Protein AF-A0AAV5QGU3-F1 (afdb_monomer_lite)

Foldseek 3Di:
DPVPPVVVVVVVVVPPPVPVVVVVVVVVVVVVVVVVVVVVVVVVVVVVVVVVVVVVVVVVVVVVVCVVVDVVVVVVVVVVVVVVVVVVVVVVVVVVVVVVVVVVVVVVVVVVVVVVVVVVVVVVVVVPVVDPDPVVVVVVVCVVQQKDFDFDDDDDDDDDDDDDDDDDDDDPVVVVVVVVVVVPTDGFKIWGQHPVVRDIDIDGPPPVDVPADPVNVVVVNVVRD

Structure (mmCIF, N/CA/C/O backbone):
data_AF-A0AAV5QGU3-F1
#
_entry.id   AF-A0AAV5QGU3-F1
#
loop_
_atom_site.group_PDB
_atom_site.id
_atom_site.type_symbol
_atom_site.label_atom_id
_atom_site.label_alt_id
_atom_site.label_comp_id
_atom_site.label_asym_id
_atom_site.label_entity_id
_atom_site.label_seq_id
_atom_site.pdbx_PDB_ins_code
_atom_site.Cartn_x
_atom_site.Cartn_y
_atom_site.Cartn_z
_atom_site.occupancy
_atom_site.B_iso_or_equiv
_atom_site.auth_seq_id
_atom_site.auth_comp_id
_atom_site.auth_asym_id
_atom_site.auth_atom_id
_atom_site.pdbx_PDB_model_num
ATOM 1 N N . MET A 1 1 ? -83.080 -1.992 56.241 1.00 50.19 1 MET A N 1
ATOM 2 C CA . MET 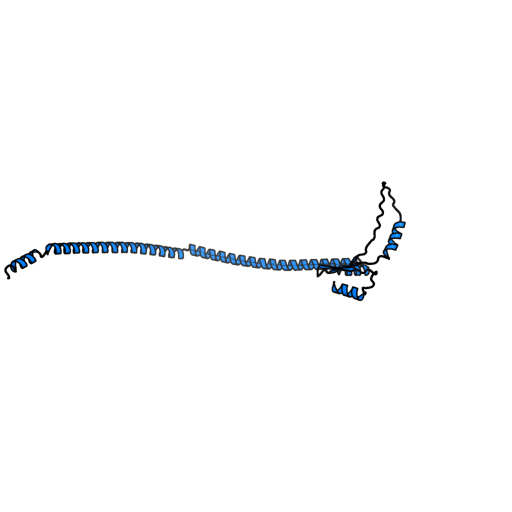A 1 1 ? -82.314 -1.703 55.002 1.00 50.19 1 MET A CA 1
ATOM 3 C C . MET A 1 1 ? -80.857 -1.261 55.235 1.00 50.19 1 MET A C 1
ATOM 5 O O . MET A 1 1 ? -80.222 -0.827 54.290 1.00 50.19 1 MET A O 1
ATOM 9 N N . LEU A 1 2 ? -80.270 -1.426 56.428 1.00 54.31 2 LEU A N 1
ATOM 10 C CA . LEU A 1 2 ? -78.857 -1.077 56.694 1.00 54.31 2 LEU A CA 1
ATOM 11 C C . LEU A 1 2 ? -78.166 -2.095 57.616 1.00 54.31 2 LEU A C 1
ATOM 13 O O . LEU A 1 2 ? -77.124 -1.814 58.200 1.00 54.31 2 LEU A O 1
ATOM 17 N N . GLU A 1 3 ? -78.740 -3.292 57.746 1.00 53.28 3 GLU A N 1
ATOM 18 C CA . GLU A 1 3 ? -78.377 -4.251 58.792 1.00 53.28 3 GLU A CA 1
ATOM 19 C C . GLU A 1 3 ? -77.023 -4.931 58.591 1.00 53.28 3 GLU A C 1
ATOM 21 O O . GLU A 1 3 ? -76.699 -5.844 59.331 1.00 53.28 3 GLU A O 1
ATOM 26 N N . ASN A 1 4 ? -76.185 -4.482 57.653 1.00 64.69 4 ASN A N 1
ATOM 27 C CA . ASN A 1 4 ? -74.794 -4.913 57.687 1.00 64.69 4 ASN A CA 1
ATOM 28 C C . ASN A 1 4 ? -73.798 -3.973 57.003 1.00 64.69 4 ASN A C 1
ATOM 30 O O . ASN A 1 4 ? -72.785 -4.430 56.488 1.00 64.69 4 ASN A O 1
ATOM 34 N N . LEU A 1 5 ? -74.006 -2.648 57.057 1.00 76.00 5 LEU A N 1
ATOM 35 C CA . LEU A 1 5 ? -72.962 -1.695 56.633 1.00 76.00 5 LEU A CA 1
ATOM 36 C C . LEU A 1 5 ? -71.645 -1.939 57.392 1.00 76.00 5 LEU A C 1
ATOM 38 O O . LEU A 1 5 ? -70.567 -1.878 56.811 1.00 76.00 5 LEU A O 1
ATOM 42 N N . SER A 1 6 ? -71.744 -2.285 58.679 1.00 80.25 6 SER A N 1
ATOM 43 C CA . SER A 1 6 ? -70.589 -2.635 59.510 1.00 80.25 6 SER A CA 1
ATOM 44 C C . SER A 1 6 ? -69.928 -3.953 59.079 1.00 80.25 6 SER A C 1
ATOM 46 O O . SER A 1 6 ? -68.704 -4.041 59.069 1.00 80.25 6 SER A O 1
ATOM 48 N N . SER A 1 7 ? -70.702 -4.962 58.664 1.00 83.31 7 SER A N 1
ATOM 49 C CA . SER A 1 7 ? -70.163 -6.206 58.087 1.00 83.31 7 SER A CA 1
ATOM 50 C C . SER A 1 7 ? -69.526 -5.978 56.722 1.00 83.31 7 SER A C 1
ATOM 52 O O . SER A 1 7 ? -68.463 -6.538 56.475 1.00 83.31 7 SER A O 1
ATOM 54 N N . LEU A 1 8 ? -70.118 -5.139 55.868 1.00 84.25 8 LEU A N 1
ATOM 55 C CA . LEU A 1 8 ? -69.553 -4.799 54.567 1.00 84.25 8 LEU A CA 1
ATOM 56 C C . LEU A 1 8 ? -68.218 -4.072 54.745 1.00 84.25 8 LEU A C 1
ATOM 58 O O . LEU A 1 8 ? -67.237 -4.485 54.141 1.00 84.25 8 LEU A O 1
ATOM 62 N N . LEU A 1 9 ? -68.153 -3.084 55.648 1.00 85.25 9 LEU A N 1
ATOM 63 C CA . LEU A 1 9 ? -66.911 -2.396 56.023 1.00 85.25 9 LEU A CA 1
ATOM 64 C C . LEU A 1 9 ? -65.855 -3.355 56.580 1.00 85.25 9 LEU A C 1
ATOM 66 O O . LEU A 1 9 ? -64.687 -3.261 56.224 1.00 85.25 9 LEU A O 1
ATOM 70 N N . LYS A 1 10 ? -66.249 -4.305 57.435 1.00 84.94 10 LYS A N 1
ATOM 71 C CA . LYS A 1 10 ? -65.321 -5.330 57.934 1.00 84.94 10 LYS A CA 1
ATOM 72 C C . LYS A 1 10 ? -64.830 -6.239 56.810 1.00 84.94 10 LYS A C 1
ATOM 74 O O . LYS A 1 10 ? -63.641 -6.516 56.757 1.00 84.94 10 LYS A O 1
ATOM 79 N N . SER A 1 11 ? -65.708 -6.649 55.894 1.00 85.69 11 SER A N 1
ATOM 80 C CA . SER A 1 11 ? -65.338 -7.495 54.754 1.00 85.69 11 SER A CA 1
ATOM 81 C C . SER A 1 11 ? -64.431 -6.773 53.756 1.00 85.69 11 SER A C 1
ATOM 83 O O . SER A 1 11 ? -63.497 -7.379 53.247 1.00 85.69 11 SER A O 1
ATOM 85 N N . THR A 1 12 ? -64.632 -5.472 53.521 1.00 85.38 12 THR A N 1
ATOM 86 C CA . THR A 1 12 ? -63.761 -4.677 52.647 1.00 85.38 12 THR A CA 1
ATOM 87 C C . THR A 1 12 ? -62.419 -4.371 53.297 1.00 85.38 12 THR A C 1
ATOM 89 O O . THR A 1 12 ? -61.414 -4.382 52.599 1.00 85.38 12 THR A O 1
ATOM 92 N N . ILE A 1 13 ? -62.371 -4.164 54.617 1.00 84.94 13 ILE A N 1
ATOM 93 C CA . ILE A 1 13 ? -61.106 -4.048 55.360 1.00 84.94 13 ILE A CA 1
ATOM 94 C C . ILE A 1 13 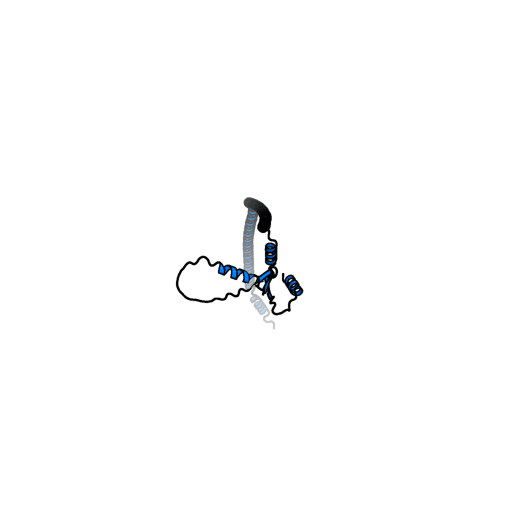? -60.348 -5.380 55.345 1.00 84.94 13 ILE A C 1
ATOM 96 O O . ILE A 1 13 ? -59.133 -5.391 55.186 1.00 84.94 13 ILE A O 1
ATOM 100 N N . GLN A 1 14 ? -61.052 -6.504 55.483 1.00 82.81 14 GLN A N 1
ATOM 101 C CA . GLN A 1 14 ? -60.435 -7.828 55.522 1.00 82.81 14 GLN A CA 1
ATOM 102 C C . GLN A 1 14 ? -59.969 -8.310 54.137 1.00 82.81 14 GLN A C 1
ATOM 104 O O . GLN A 1 14 ? -58.966 -9.010 54.058 1.00 82.81 14 GLN A O 1
ATOM 109 N N . ASN A 1 15 ? -60.639 -7.889 53.058 1.00 85.12 15 ASN A N 1
ATOM 110 C CA . ASN A 1 15 ? -60.199 -8.107 51.672 1.00 85.12 15 ASN A CA 1
ATOM 111 C C . ASN A 1 15 ? -59.154 -7.087 51.190 1.00 85.12 15 ASN A C 1
ATOM 113 O O . ASN A 1 15 ? -58.718 -7.165 50.042 1.00 85.12 15 ASN A O 1
ATOM 117 N N . PHE A 1 16 ? -58.769 -6.109 52.014 1.00 85.69 16 PHE A N 1
ATOM 118 C CA . PHE A 1 16 ? -57.701 -5.181 51.657 1.00 85.69 16 PHE A CA 1
ATOM 119 C C . PHE A 1 16 ? -56.348 -5.874 51.858 1.00 85.69 16 PHE A C 1
ATOM 121 O O . PHE A 1 16 ? -55.785 -5.901 52.952 1.00 85.69 16 PHE A O 1
ATOM 128 N N . GLU A 1 17 ? -55.833 -6.472 50.787 1.00 81.38 17 GLU A N 1
ATOM 129 C CA . GLU A 1 17 ? -54.591 -7.2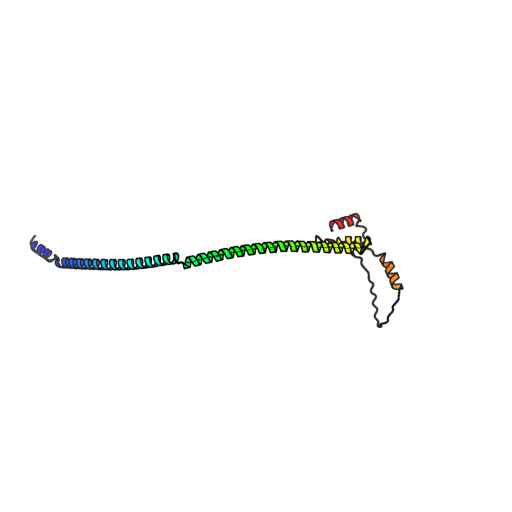43 50.802 1.00 81.38 17 GLU A CA 1
ATOM 130 C C . GLU A 1 17 ? -53.344 -6.339 50.737 1.00 81.38 17 GLU A C 1
ATOM 132 O O . GLU A 1 17 ? -52.644 -6.262 49.734 1.00 81.38 17 GLU A O 1
ATOM 137 N N . ILE A 1 18 ? -53.034 -5.651 51.836 1.00 86.94 18 ILE A N 1
ATOM 138 C CA . ILE A 1 18 ? -51.874 -4.740 51.916 1.00 86.94 18 ILE A CA 1
ATOM 139 C C . ILE A 1 18 ? -50.543 -5.516 51.959 1.00 86.94 18 ILE A C 1
ATOM 141 O O . ILE A 1 18 ? -49.533 -5.085 51.405 1.00 86.94 18 ILE A O 1
ATOM 145 N N . GLU A 1 19 ? -50.531 -6.676 52.616 1.00 88.94 19 GLU A N 1
ATOM 146 C CA . GLU A 1 19 ? -49.331 -7.499 52.798 1.00 88.94 19 GLU A CA 1
ATOM 147 C C . GLU A 1 19 ? -48.699 -7.974 51.468 1.00 88.94 19 GLU A C 1
ATOM 149 O O . GLU A 1 19 ? -47.490 -7.779 51.290 1.00 88.94 19 GLU A O 1
ATOM 154 N N . PRO A 1 20 ? -49.446 -8.555 50.501 1.00 90.62 20 PRO A N 1
ATOM 155 C CA . PRO A 1 20 ? -48.865 -8.930 49.212 1.00 90.62 20 PRO A CA 1
ATOM 156 C C . PRO A 1 20 ? -48.378 -7.717 48.413 1.00 90.62 20 PRO A C 1
ATOM 158 O O . PRO A 1 20 ? -47.338 -7.819 47.764 1.00 90.62 20 PRO A O 1
ATOM 161 N N . ASP A 1 21 ? -49.028 -6.556 48.515 1.00 92.00 21 ASP A N 1
ATOM 162 C CA . ASP A 1 21 ? -48.555 -5.328 47.864 1.00 92.00 21 ASP A CA 1
ATOM 16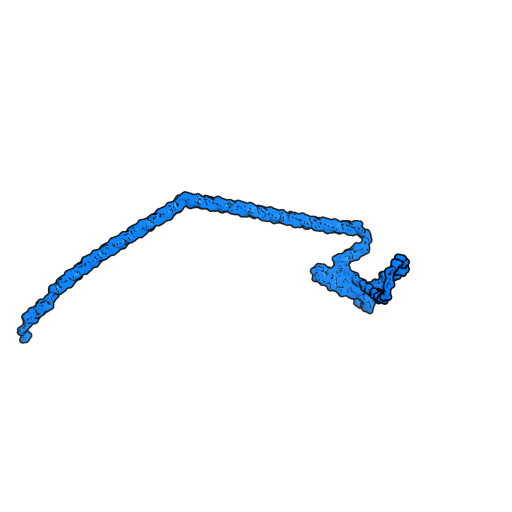3 C C . ASP A 1 21 ? -47.201 -4.872 48.426 1.00 92.00 21 ASP A C 1
ATOM 165 O O . ASP A 1 21 ? -46.287 -4.538 47.666 1.00 92.00 21 ASP A O 1
ATOM 169 N N . ILE A 1 22 ? -47.008 -4.943 49.747 1.00 94.75 22 ILE A N 1
ATOM 170 C CA . ILE A 1 22 ? -45.706 -4.674 50.378 1.00 94.75 22 ILE A CA 1
ATOM 171 C C . ILE A 1 22 ? -44.649 -5.666 49.875 1.00 94.75 22 ILE A C 1
ATOM 173 O O . ILE A 1 22 ? -43.513 -5.278 49.573 1.00 94.75 22 ILE A O 1
ATOM 177 N N . GLN A 1 23 ? -45.005 -6.946 49.737 1.00 94.31 23 GLN A N 1
ATOM 178 C CA . GLN A 1 23 ? -44.096 -7.957 49.197 1.00 94.31 23 GLN A CA 1
ATOM 179 C C . GLN A 1 23 ? -43.737 -7.678 47.733 1.00 94.31 23 GLN A C 1
ATOM 181 O O . GLN A 1 23 ? -42.562 -7.783 47.368 1.00 94.31 23 GLN A O 1
ATOM 186 N N . ILE A 1 24 ? -44.700 -7.267 46.906 1.00 95.19 24 ILE A N 1
ATOM 187 C CA . ILE A 1 24 ? -44.474 -6.872 45.511 1.00 95.19 24 ILE A CA 1
ATOM 188 C C . ILE A 1 24 ? -43.551 -5.652 45.451 1.00 95.19 24 ILE A C 1
ATOM 190 O O . ILE A 1 24 ? -42.571 -5.677 44.705 1.00 95.19 24 ILE A O 1
ATOM 194 N N . ILE A 1 25 ? -43.777 -4.625 46.274 1.00 95.94 25 ILE A N 1
ATOM 195 C CA . ILE A 1 25 ? -42.897 -3.448 46.362 1.00 95.94 25 ILE A CA 1
ATOM 196 C C . ILE A 1 25 ? -41.471 -3.866 46.756 1.00 95.94 25 ILE A C 1
ATOM 198 O O . ILE A 1 25 ? -40.499 -3.422 46.142 1.00 95.94 25 ILE A O 1
ATOM 202 N N . SER A 1 26 ? -41.320 -4.776 47.722 1.00 95.69 26 SER A N 1
ATOM 203 C CA . SER A 1 26 ? -40.013 -5.325 48.108 1.00 95.69 26 SER A CA 1
ATOM 204 C C . SER A 1 26 ? -39.331 -6.063 46.949 1.00 95.69 26 SER A C 1
ATOM 206 O O . SER A 1 26 ? -38.138 -5.873 46.696 1.00 95.69 26 SER A O 1
ATOM 208 N N . GLN A 1 27 ? -40.080 -6.869 46.190 1.00 96.62 27 GLN A N 1
ATOM 209 C CA . GLN A 1 27 ? -39.564 -7.548 45.000 1.00 96.62 27 GLN A CA 1
ATOM 210 C C . GLN A 1 27 ? -39.163 -6.561 43.899 1.00 96.62 27 GLN A C 1
ATOM 212 O O . GLN A 1 27 ? -38.120 -6.746 43.271 1.00 96.62 27 GLN A O 1
ATOM 217 N N . ILE A 1 28 ? -39.954 -5.510 43.673 1.00 96.56 28 ILE A N 1
ATOM 218 C CA . ILE A 1 28 ? -39.643 -4.445 42.715 1.00 96.56 28 ILE A CA 1
ATOM 219 C C . ILE A 1 28 ? -38.337 -3.760 43.115 1.00 96.56 28 ILE A C 1
ATOM 221 O O . ILE A 1 28 ? -37.436 -3.653 42.286 1.00 96.56 28 ILE A O 1
ATOM 225 N N . ASN A 1 29 ? -38.176 -3.393 44.386 1.00 96.94 29 ASN A N 1
ATOM 226 C CA . ASN A 1 29 ? -36.948 -2.769 44.876 1.00 96.94 29 ASN A CA 1
ATOM 227 C C . ASN A 1 29 ? -35.727 -3.678 44.687 1.00 96.94 29 ASN A C 1
ATOM 229 O O . ASN A 1 29 ? -34.701 -3.229 44.180 1.00 96.94 29 ASN A O 1
ATOM 233 N N . LYS A 1 30 ? -35.850 -4.981 44.978 1.00 96.69 30 LYS A N 1
ATOM 234 C CA . LYS A 1 30 ? -34.782 -5.959 44.700 1.00 96.69 30 LYS A CA 1
ATOM 235 C C . LYS A 1 30 ? -34.437 -6.027 43.210 1.00 96.69 30 LYS A C 1
ATOM 237 O O . LYS A 1 30 ? -33.260 -6.057 42.854 1.00 96.69 30 LYS A O 1
ATOM 242 N N . LYS A 1 31 ? -35.443 -6.031 42.328 1.00 97.19 31 LYS A N 1
ATOM 243 C CA . LYS A 1 31 ? -35.232 -6.012 40.871 1.00 97.19 31 LYS A CA 1
ATOM 244 C C . LYS A 1 31 ? -34.538 -4.726 40.421 1.00 97.19 31 LYS A C 1
ATOM 246 O O . LYS A 1 31 ? -33.632 -4.807 39.598 1.00 97.19 31 LYS A O 1
ATOM 251 N N . ILE A 1 32 ? -34.905 -3.573 40.983 1.00 97.56 32 ILE A N 1
ATOM 252 C CA . ILE A 1 32 ? -34.267 -2.283 40.691 1.00 97.56 32 ILE A CA 1
ATOM 253 C C . ILE A 1 32 ? -32.794 -2.308 41.109 1.00 97.56 32 ILE A C 1
ATOM 255 O O . ILE A 1 32 ? -31.939 -1.980 40.289 1.00 97.56 32 ILE A O 1
ATOM 259 N N . SER A 1 33 ? -32.476 -2.763 42.324 1.00 97.25 33 SER A N 1
ATOM 260 C CA . SER A 1 33 ? -31.086 -2.881 42.786 1.00 97.25 33 SER A CA 1
ATOM 261 C C . SER A 1 33 ? -30.262 -3.833 41.917 1.00 97.25 33 SER A C 1
ATOM 263 O O . SER A 1 33 ? -29.137 -3.512 41.537 1.00 97.25 33 SER A O 1
ATOM 265 N N . ASN A 1 34 ? -30.834 -4.976 41.529 1.00 97.38 34 ASN A N 1
ATOM 266 C CA . ASN A 1 34 ? -30.169 -5.911 40.620 1.00 97.38 34 ASN A CA 1
ATOM 267 C C . ASN A 1 34 ? -29.924 -5.290 39.239 1.00 97.38 34 ASN A C 1
ATOM 269 O O . ASN A 1 34 ? -28.842 -5.451 38.677 1.00 97.38 34 ASN A O 1
ATOM 273 N N . LEU A 1 35 ? -30.900 -4.558 38.699 1.00 97.31 35 LEU A N 1
ATOM 274 C CA . LEU A 1 35 ? -30.776 -3.886 37.408 1.00 97.31 35 LEU A CA 1
ATOM 275 C C . LEU A 1 35 ? -29.710 -2.786 37.456 1.00 97.31 35 LEU A C 1
ATOM 277 O O . LEU A 1 35 ? -28.916 -2.668 36.526 1.00 97.31 35 LEU A O 1
ATOM 281 N N . GLN A 1 36 ? -29.648 -2.014 38.542 1.00 97.38 36 GLN A N 1
ATOM 282 C CA . GLN A 1 36 ? -28.600 -1.016 38.754 1.00 97.38 36 GLN A CA 1
ATOM 283 C C . GLN A 1 36 ? -27.210 -1.658 38.798 1.00 97.38 36 GLN A C 1
ATOM 285 O O . GLN A 1 36 ? -26.305 -1.173 38.121 1.00 97.38 36 GLN A O 1
ATOM 290 N N . ARG A 1 37 ? -27.056 -2.779 39.515 1.00 97.69 37 ARG A N 1
ATOM 291 C CA . ARG A 1 37 ? -25.790 -3.521 39.565 1.00 97.69 37 ARG A CA 1
ATOM 292 C C . ARG A 1 37 ? -25.362 -4.007 38.180 1.00 97.69 37 ARG A C 1
ATOM 294 O O . ARG A 1 37 ? -24.247 -3.724 37.763 1.00 97.69 37 ARG A O 1
ATOM 301 N N . LEU A 1 38 ? -26.262 -4.657 37.439 1.00 97.81 38 LEU A N 1
ATOM 302 C CA . LEU A 1 38 ? -25.975 -5.146 36.084 1.00 97.81 38 LEU A CA 1
ATOM 303 C C . LEU A 1 38 ? -25.626 -4.010 35.114 1.00 97.81 38 LEU A C 1
ATOM 305 O O . LEU A 1 38 ? -24.764 -4.171 34.254 1.00 97.81 38 LEU A O 1
ATOM 309 N N . ARG A 1 39 ? -26.279 -2.846 35.243 1.00 97.44 39 ARG A N 1
ATOM 310 C CA . ARG A 1 39 ? -25.925 -1.664 34.444 1.00 97.44 39 ARG A CA 1
ATOM 311 C C . ARG A 1 39 ? -24.523 -1.177 34.770 1.00 97.44 39 ARG A C 1
ATOM 313 O O . ARG A 1 39 ? -23.778 -0.895 33.841 1.00 97.44 39 ARG A O 1
ATOM 320 N N . TYR A 1 40 ? -24.172 -1.093 36.050 1.00 97.94 40 TYR A N 1
ATOM 321 C CA . TYR A 1 40 ? -22.837 -0.675 36.461 1.00 97.94 40 TYR A CA 1
ATOM 322 C C . TYR A 1 40 ? -21.765 -1.648 35.957 1.00 97.94 40 TYR A C 1
ATOM 324 O O . TYR A 1 40 ? -20.801 -1.217 35.336 1.00 97.94 40 TYR A O 1
ATOM 332 N N . GLU A 1 41 ? -21.979 -2.956 36.116 1.00 97.62 41 GLU A N 1
ATOM 333 C CA . GLU A 1 41 ? -21.078 -3.994 35.597 1.00 97.62 41 GLU A CA 1
ATOM 334 C C . GLU A 1 41 ? -20.893 -3.883 34.077 1.00 97.62 41 GLU A C 1
ATOM 336 O O . GLU A 1 41 ? -19.767 -3.934 33.588 1.00 97.62 41 GLU A O 1
ATOM 341 N N . LYS A 1 42 ? -21.979 -3.666 33.324 1.00 97.81 42 LYS A N 1
ATOM 342 C CA . LYS A 1 42 ? -21.905 -3.518 31.866 1.00 97.81 42 LYS A CA 1
ATOM 343 C C . LYS A 1 42 ? -21.165 -2.250 31.441 1.00 97.81 42 LYS A C 1
ATOM 345 O O . LYS A 1 42 ? -20.392 -2.303 30.491 1.00 97.81 42 LYS A O 1
ATOM 350 N N . ILE A 1 43 ? -21.386 -1.132 32.133 1.00 97.88 43 ILE A N 1
ATOM 351 C CA . ILE A 1 43 ? -20.666 0.122 31.869 1.00 97.88 43 ILE A CA 1
ATOM 352 C C . ILE A 1 43 ? -19.171 -0.078 32.123 1.00 97.88 43 ILE A C 1
ATOM 354 O O . ILE A 1 43 ? -18.368 0.233 31.254 1.00 97.88 43 ILE A O 1
ATOM 358 N N . GLN A 1 44 ? -18.804 -0.688 33.252 1.00 97.56 44 GLN A N 1
ATOM 359 C CA . GLN A 1 44 ? -17.407 -0.970 33.589 1.00 97.56 44 GLN A CA 1
ATOM 360 C C . GLN A 1 44 ? -16.731 -1.892 32.562 1.00 97.56 44 GLN A C 1
ATOM 362 O O . GLN A 1 44 ? -15.597 -1.646 32.163 1.00 97.56 44 GLN A O 1
ATOM 367 N N . GLN A 1 45 ? -17.425 -2.931 32.088 1.00 97.31 45 GLN A N 1
ATOM 368 C CA . GLN A 1 45 ? -16.907 -3.804 31.028 1.00 97.31 45 GLN A CA 1
ATOM 369 C C . GLN A 1 45 ? -16.665 -3.036 29.724 1.00 97.31 45 GLN A C 1
ATOM 371 O O . GLN A 1 45 ? -15.607 -3.176 29.118 1.00 97.31 45 GLN A O 1
ATOM 376 N N . GLN A 1 46 ? -17.621 -2.200 29.314 1.00 97.75 46 GLN A N 1
ATOM 377 C CA . GLN A 1 46 ? -17.499 -1.396 28.098 1.00 97.75 46 GLN A CA 1
ATOM 378 C C . GLN A 1 46 ? -16.384 -0.349 28.202 1.00 97.75 46 GLN A C 1
ATOM 380 O O . GLN A 1 46 ? -15.670 -0.132 27.229 1.00 97.75 46 GLN A O 1
ATOM 385 N N . GLU A 1 47 ? -16.198 0.269 29.369 1.00 97.44 47 GLU A N 1
ATOM 386 C CA . GLU A 1 47 ? -15.090 1.196 29.626 1.00 97.44 47 GLU A CA 1
ATOM 387 C C . GLU A 1 47 ? -13.733 0.490 29.514 1.00 97.44 47 GLU A C 1
ATOM 389 O O . GLU A 1 47 ? -12.835 1.001 28.849 1.00 97.44 47 GLU A O 1
ATOM 394 N N . GLN A 1 48 ? -13.599 -0.718 30.070 1.00 97.38 48 GLN A N 1
ATOM 395 C CA . GLN A 1 48 ? -12.371 -1.512 29.952 1.00 97.38 48 GLN A CA 1
ATOM 396 C C . GLN A 1 48 ? -12.089 -1.958 28.513 1.00 97.38 48 GLN A C 1
ATOM 398 O O . GLN A 1 48 ? -10.935 -1.991 28.085 1.00 97.38 48 GLN A O 1
ATOM 403 N N . GLU A 1 49 ? -13.119 -2.338 27.753 1.00 97.44 49 GLU A N 1
ATOM 404 C CA . GLU A 1 49 ? -12.971 -2.658 26.329 1.00 97.44 49 GLU A CA 1
ATOM 405 C C . GLU A 1 49 ? -12.551 -1.428 25.519 1.00 97.44 49 GLU A C 1
ATOM 407 O O . GLU A 1 49 ? -11.654 -1.523 24.679 1.00 97.44 49 GLU A O 1
ATOM 412 N N . LEU A 1 50 ? -13.149 -0.269 25.805 1.00 97.44 50 LEU A N 1
ATOM 413 C CA . LEU A 1 50 ? -12.793 0.994 25.169 1.00 97.44 50 LEU A CA 1
ATOM 414 C C . LEU A 1 50 ? -11.341 1.375 25.473 1.00 97.44 50 LEU A C 1
ATOM 416 O O . LEU A 1 50 ? -10.604 1.730 24.559 1.00 97.44 50 LEU A O 1
ATOM 420 N N . GLU A 1 51 ? -10.911 1.256 26.728 1.00 97.44 51 GLU A N 1
ATOM 421 C CA . GLU A 1 51 ? -9.540 1.555 27.145 1.00 97.44 51 GLU A CA 1
ATOM 422 C C . GLU A 1 51 ? -8.525 0.653 26.429 1.00 97.44 51 GLU A C 1
ATOM 424 O O . GLU A 1 51 ? -7.521 1.135 25.905 1.00 97.44 51 GLU A O 1
ATOM 429 N N . LYS A 1 52 ? -8.810 -0.652 26.314 1.00 97.25 52 LYS A N 1
ATOM 430 C CA . LYS A 1 52 ? -7.973 -1.577 25.531 1.00 97.25 52 LYS A CA 1
ATOM 431 C C . LYS A 1 52 ? -7.881 -1.154 24.069 1.00 97.25 52 LYS A C 1
ATOM 433 O O . LYS A 1 52 ? -6.784 -1.134 23.518 1.00 97.25 52 LYS A O 1
ATOM 438 N N . LEU A 1 53 ? -9.007 -0.793 23.456 1.00 97.00 53 LEU A N 1
ATOM 439 C CA . LEU A 1 53 ? -9.040 -0.383 22.056 1.00 97.00 53 LEU A CA 1
ATOM 440 C C . LEU A 1 53 ? -8.280 0.930 21.821 1.00 97.00 53 LEU A C 1
ATOM 442 O O . LEU A 1 53 ? -7.573 1.050 20.821 1.00 97.00 53 LEU A O 1
ATOM 446 N N . VAL A 1 54 ? -8.389 1.893 22.740 1.00 97.69 54 VAL A N 1
ATOM 447 C CA . VAL A 1 54 ? -7.620 3.147 22.692 1.00 97.69 54 VAL A CA 1
ATOM 448 C C . VAL A 1 54 ? -6.126 2.854 22.798 1.00 97.69 54 VAL A C 1
ATOM 450 O O . VAL A 1 54 ? -5.362 3.315 21.955 1.00 97.69 54 VAL A O 1
ATOM 453 N N . ASN A 1 55 ? -5.714 2.013 23.747 1.00 96.69 55 ASN A N 1
ATOM 454 C CA . ASN A 1 55 ? -4.310 1.632 23.898 1.00 96.69 55 ASN A CA 1
ATOM 455 C C . ASN A 1 55 ? -3.773 0.911 22.647 1.00 96.69 55 ASN A C 1
ATOM 457 O O . ASN A 1 55 ? -2.678 1.214 22.174 1.00 96.69 55 ASN A O 1
ATOM 461 N N . GLU A 1 56 ? -4.542 -0.010 22.057 1.00 97.06 56 GLU A N 1
ATOM 462 C CA . GLU A 1 56 ? -4.172 -0.658 20.791 1.00 97.06 56 GLU A CA 1
ATOM 463 C C . GLU A 1 56 ? -4.044 0.341 19.637 1.00 97.06 56 GLU A C 1
ATOM 465 O O . GLU A 1 56 ? -3.136 0.227 18.807 1.00 97.06 56 GLU A O 1
ATOM 470 N N . TYR A 1 57 ? -4.953 1.312 19.568 1.00 96.69 57 TYR A N 1
ATOM 471 C CA . TYR A 1 57 ? -4.919 2.362 18.560 1.00 96.69 57 TYR A CA 1
ATOM 472 C C . TYR A 1 57 ? -3.671 3.239 18.708 1.00 96.69 57 TYR A C 1
ATOM 474 O O . TYR A 1 57 ? -2.967 3.464 17.722 1.00 96.69 57 TYR A O 1
ATOM 482 N N . GLU A 1 58 ? -3.347 3.672 19.925 1.00 96.50 58 GLU A N 1
ATOM 483 C CA . GLU A 1 58 ? -2.149 4.467 20.203 1.00 96.50 58 GLU A CA 1
ATOM 484 C C . GLU A 1 58 ? -0.863 3.703 19.872 1.00 96.50 58 GLU A C 1
ATOM 486 O O . GLU A 1 58 ? 0.040 4.254 19.242 1.00 96.50 58 GLU A O 1
ATOM 491 N N . LEU A 1 59 ? -0.789 2.410 20.206 1.00 95.81 59 LEU A N 1
ATOM 492 C CA . LEU A 1 59 ? 0.347 1.562 19.837 1.00 95.81 59 LEU A CA 1
ATOM 493 C C . LEU A 1 59 ? 0.525 1.471 18.317 1.00 95.81 59 LEU A C 1
ATOM 495 O O . LEU A 1 59 ? 1.646 1.595 17.819 1.00 95.81 59 LEU A O 1
ATOM 499 N N . LYS A 1 60 ? -0.568 1.292 17.564 1.00 95.19 60 LYS A N 1
ATOM 500 C CA . LYS A 1 60 ? -0.522 1.264 16.093 1.00 95.19 60 LYS A CA 1
ATOM 501 C C . LYS A 1 60 ? -0.113 2.613 15.511 1.00 95.19 60 LYS A C 1
ATOM 503 O O . LYS A 1 60 ? 0.703 2.642 14.592 1.00 95.19 60 LYS A O 1
ATOM 508 N N . LEU A 1 61 ? -0.635 3.715 16.049 1.00 94.88 61 LEU A N 1
ATOM 509 C CA . LEU A 1 61 ? -0.289 5.066 15.610 1.00 94.88 61 LEU A CA 1
ATOM 510 C C . LEU A 1 61 ? 1.202 5.355 15.827 1.00 94.88 61 LEU A C 1
ATOM 512 O O . LEU A 1 61 ? 1.885 5.790 14.900 1.00 94.88 61 LEU A O 1
ATOM 516 N N . ASN A 1 62 ? 1.720 5.038 17.014 1.00 92.62 62 ASN A N 1
ATOM 517 C CA . ASN A 1 62 ? 3.141 5.173 17.332 1.00 92.62 62 ASN A CA 1
ATOM 518 C C . ASN A 1 62 ? 4.004 4.268 16.440 1.00 92.62 62 ASN A C 1
ATOM 520 O O . ASN A 1 62 ? 5.062 4.686 15.969 1.00 92.62 62 ASN A O 1
ATOM 524 N N . GLY A 1 63 ? 3.530 3.054 16.143 1.00 91.12 63 GLY A N 1
ATOM 525 C CA . GLY A 1 63 ? 4.162 2.151 15.182 1.00 91.12 63 GLY A CA 1
ATOM 526 C C . GLY A 1 63 ? 4.294 2.787 13.797 1.00 91.12 63 GLY A C 1
ATOM 527 O O . GLY A 1 63 ? 5.398 2.847 13.256 1.00 91.12 63 GLY A O 1
ATOM 528 N N . ILE A 1 64 ? 3.204 3.338 13.255 1.00 87.31 64 ILE A N 1
ATOM 529 C CA . ILE A 1 64 ? 3.199 4.026 11.954 1.00 87.31 64 ILE A CA 1
ATOM 530 C C . ILE A 1 64 ? 4.165 5.214 11.962 1.00 87.31 64 ILE A C 1
ATOM 532 O O . ILE A 1 64 ? 5.007 5.313 11.073 1.00 87.31 64 ILE A O 1
ATOM 536 N N . GLN A 1 65 ? 4.112 6.070 12.985 1.00 87.38 65 GLN A N 1
ATOM 537 C CA . GLN A 1 65 ? 5.012 7.223 13.089 1.00 87.38 65 GLN A CA 1
ATOM 538 C C . GLN A 1 65 ? 6.485 6.800 13.157 1.00 87.38 65 GLN A C 1
ATOM 540 O O . GLN A 1 65 ? 7.336 7.404 12.505 1.00 87.38 65 GLN A O 1
ATOM 545 N N . SER A 1 66 ? 6.804 5.734 13.896 1.00 85.50 66 SER A N 1
ATOM 546 C CA . SER A 1 66 ? 8.176 5.218 13.970 1.00 85.50 66 SER A CA 1
ATOM 547 C C . SER A 1 66 ? 8.672 4.670 12.627 1.00 85.50 66 SER A C 1
ATOM 549 O O . SER A 1 66 ? 9.834 4.868 12.278 1.00 85.50 66 SER A O 1
ATOM 551 N N . LEU A 1 67 ? 7.790 4.052 11.835 1.00 82.81 67 LEU A N 1
ATOM 552 C CA . LEU A 1 67 ? 8.099 3.582 10.484 1.00 82.81 67 LEU A CA 1
ATOM 553 C C . LEU A 1 67 ? 8.268 4.742 9.499 1.00 82.81 67 LEU A C 1
ATOM 555 O O . LEU A 1 67 ? 9.167 4.710 8.659 1.00 82.81 67 LEU A O 1
ATOM 559 N N . GLU A 1 68 ? 7.451 5.788 9.608 1.00 81.44 68 GLU A N 1
ATOM 560 C CA . GLU A 1 68 ? 7.597 6.996 8.792 1.00 81.44 68 GLU A CA 1
ATOM 561 C C . GLU A 1 68 ? 8.912 7.725 9.070 1.00 81.44 68 GLU A C 1
ATOM 563 O O . GLU A 1 68 ? 9.556 8.216 8.137 1.00 81.44 68 GLU A O 1
ATOM 568 N N . LEU A 1 69 ? 9.314 7.766 10.343 1.00 81.62 69 LEU A N 1
ATOM 569 C CA . LEU A 1 69 ? 10.567 8.356 10.808 1.00 81.62 69 LEU A CA 1
ATOM 570 C C . LEU A 1 69 ? 11.771 7.420 10.648 1.00 81.62 69 LEU A C 1
ATOM 572 O O . LEU A 1 69 ? 12.909 7.880 10.788 1.00 81.62 69 LEU A O 1
ATOM 576 N N . SER A 1 70 ? 11.541 6.138 10.345 1.00 85.50 70 SER A N 1
ATOM 577 C CA . SER A 1 70 ? 12.599 5.143 10.208 1.00 85.50 70 SER A CA 1
ATOM 578 C C . SER A 1 70 ? 13.619 5.590 9.168 1.00 85.50 70 SER A C 1
ATOM 580 O O . SER A 1 70 ? 13.298 5.956 8.031 1.00 85.50 70 SER A O 1
ATOM 582 N N . GLN A 1 71 ? 14.889 5.535 9.565 1.00 78.81 71 GLN A N 1
ATOM 583 C CA . GLN A 1 71 ? 16.015 5.828 8.685 1.00 78.81 71 GLN A CA 1
ATOM 584 C C . GLN A 1 71 ? 16.059 4.880 7.482 1.00 78.81 71 GLN A C 1
ATOM 586 O O . GLN A 1 71 ? 16.534 5.277 6.424 1.00 78.81 71 GLN A O 1
ATOM 591 N N . GLU A 1 72 ? 15.534 3.660 7.608 1.00 79.62 72 GLU A N 1
ATOM 592 C CA . GLU A 1 72 ? 15.470 2.695 6.506 1.00 79.62 72 GLU A CA 1
ATOM 593 C C . GLU A 1 72 ? 14.589 3.203 5.367 1.00 79.62 72 GLU A C 1
ATOM 595 O O . GLU A 1 72 ? 14.993 3.140 4.211 1.00 79.62 72 GLU A O 1
ATOM 600 N N . ARG A 1 73 ? 13.435 3.809 5.677 1.00 84.69 73 ARG A N 1
ATOM 601 C CA . ARG A 1 73 ? 12.570 4.413 4.657 1.00 84.69 73 ARG A CA 1
ATOM 602 C C . ARG A 1 73 ? 13.287 5.537 3.914 1.00 84.69 73 ARG A C 1
ATOM 604 O O . ARG A 1 73 ? 13.152 5.638 2.699 1.00 84.69 73 ARG A O 1
ATOM 611 N N . LYS A 1 74 ? 14.057 6.368 4.624 1.00 85.88 74 LYS A N 1
ATOM 612 C CA . LYS A 1 74 ? 14.859 7.434 4.000 1.00 85.88 74 LYS A CA 1
ATOM 613 C C . LYS A 1 74 ? 15.930 6.859 3.075 1.00 85.88 74 LYS A C 1
ATOM 615 O O . LYS A 1 74 ? 16.006 7.293 1.934 1.00 85.88 74 LYS A O 1
ATOM 620 N N . LYS A 1 75 ? 16.661 5.833 3.522 1.00 87.38 75 LYS A N 1
ATOM 621 C CA . LYS A 1 75 ? 17.653 5.125 2.696 1.00 87.38 75 LYS A CA 1
ATOM 622 C C . LYS A 1 75 ? 17.024 4.510 1.445 1.00 87.38 75 LYS A C 1
ATOM 624 O O . LYS A 1 75 ? 17.550 4.690 0.357 1.00 87.38 75 LYS A O 1
ATOM 629 N N . ILE A 1 76 ? 15.869 3.854 1.579 1.00 87.75 76 ILE A N 1
ATOM 630 C CA . ILE A 1 76 ? 15.130 3.286 0.441 1.00 87.75 76 ILE A CA 1
ATOM 631 C C . ILE A 1 76 ? 14.703 4.391 -0.535 1.00 87.75 76 ILE A C 1
ATOM 633 O O . ILE A 1 76 ? 14.817 4.226 -1.744 1.00 87.75 76 ILE A O 1
ATOM 637 N N . LEU A 1 77 ? 14.220 5.533 -0.037 1.00 90.00 77 LEU A N 1
ATOM 638 C CA . LEU A 1 77 ? 13.849 6.666 -0.891 1.00 90.00 77 LEU A CA 1
ATOM 639 C C . LEU A 1 77 ? 15.058 7.270 -1.618 1.00 90.00 77 LEU A C 1
ATOM 641 O O . LEU A 1 77 ? 14.941 7.642 -2.785 1.00 90.00 77 LEU A O 1
ATOM 645 N N . GLU A 1 78 ? 16.205 7.365 -0.950 1.00 92.25 78 GLU A N 1
ATOM 646 C CA . GLU A 1 78 ? 17.468 7.789 -1.560 1.00 92.25 78 GLU A CA 1
ATOM 647 C C . GLU A 1 78 ? 17.899 6.809 -2.659 1.00 92.25 78 GLU A C 1
ATOM 649 O O . GLU A 1 78 ? 18.116 7.235 -3.792 1.00 92.25 78 GLU A O 1
ATOM 654 N N . GLU A 1 79 ? 17.894 5.503 -2.382 1.00 94.38 79 GLU A N 1
ATOM 655 C CA . GLU A 1 79 ? 18.228 4.453 -3.352 1.00 94.38 79 GLU A CA 1
ATOM 656 C C . GLU A 1 79 ? 17.282 4.462 -4.567 1.00 94.38 79 GLU A C 1
ATOM 658 O O . GLU A 1 79 ? 17.726 4.394 -5.713 1.00 94.38 79 GLU A O 1
ATOM 663 N N . ILE A 1 80 ? 15.972 4.640 -4.354 1.00 95.06 80 ILE A N 1
ATOM 664 C CA . ILE A 1 80 ? 14.991 4.787 -5.441 1.00 95.06 80 ILE A CA 1
ATOM 665 C C . ILE A 1 80 ? 15.318 6.004 -6.315 1.00 95.06 80 ILE A C 1
ATOM 667 O O . ILE A 1 80 ? 15.221 5.934 -7.543 1.00 95.06 80 ILE A O 1
ATOM 671 N N . ASN A 1 81 ? 15.706 7.126 -5.711 1.00 96.00 81 ASN A N 1
ATOM 672 C CA . ASN A 1 81 ? 16.075 8.325 -6.458 1.00 96.00 81 ASN A CA 1
ATOM 673 C C . ASN A 1 81 ? 17.377 8.134 -7.244 1.00 96.00 81 ASN A C 1
ATOM 675 O O . ASN A 1 81 ? 17.457 8.556 -8.400 1.00 96.00 81 ASN A O 1
ATOM 679 N N . GLU A 1 82 ? 18.374 7.466 -6.667 1.00 95.81 82 GLU A N 1
ATOM 680 C CA . GLU A 1 82 ? 19.606 7.105 -7.371 1.00 95.81 82 GLU A CA 1
ATOM 681 C C . GLU A 1 82 ? 19.322 6.196 -8.570 1.00 95.81 82 GLU A C 1
ATOM 683 O O . GLU A 1 82 ? 19.768 6.488 -9.684 1.00 95.81 82 GLU A O 1
ATOM 688 N N . LEU A 1 83 ? 18.504 5.157 -8.386 1.00 96.69 83 LEU A N 1
ATOM 689 C CA . LEU A 1 83 ? 18.081 4.257 -9.459 1.00 96.69 83 LEU A CA 1
ATOM 690 C C . LEU A 1 83 ? 17.306 4.990 -10.556 1.00 96.69 83 LEU A C 1
ATOM 692 O O . LEU A 1 83 ? 17.546 4.754 -11.741 1.00 96.69 83 LEU A O 1
ATOM 696 N N . ASN A 1 84 ? 16.419 5.919 -10.197 1.00 96.75 84 ASN A N 1
ATOM 697 C CA . ASN A 1 84 ? 15.716 6.750 -11.172 1.00 96.75 84 ASN A CA 1
ATOM 698 C C . ASN A 1 84 ? 16.689 7.626 -11.967 1.00 96.75 84 ASN A C 1
ATOM 700 O O . ASN A 1 84 ? 16.599 7.684 -13.192 1.00 96.75 84 ASN A O 1
ATOM 704 N N . ASN A 1 85 ? 17.662 8.253 -11.306 1.00 96.25 85 ASN A N 1
ATOM 705 C CA . ASN A 1 85 ? 18.685 9.051 -11.981 1.00 96.25 85 ASN A CA 1
ATOM 706 C C . ASN A 1 85 ? 19.535 8.203 -12.934 1.00 96.25 85 ASN A C 1
ATOM 708 O O . ASN A 1 85 ? 19.820 8.634 -14.053 1.00 96.25 85 ASN A O 1
ATOM 712 N N . LEU A 1 86 ? 19.916 6.990 -12.527 1.00 97.06 86 LEU A N 1
ATOM 713 C CA . LEU A 1 86 ? 20.623 6.045 -13.392 1.00 97.06 86 LEU A CA 1
ATOM 714 C C . LEU A 1 86 ? 19.761 5.620 -14.581 1.00 97.06 86 LEU A C 1
ATOM 716 O O . LEU A 1 86 ? 20.251 5.615 -15.708 1.00 97.06 86 LEU A O 1
ATOM 720 N N . LYS A 1 87 ? 18.470 5.353 -14.366 1.00 97.44 87 LYS A N 1
ATOM 721 C CA . LYS A 1 87 ? 17.513 5.052 -15.435 1.00 97.44 87 LYS A CA 1
ATOM 722 C C . LYS A 1 87 ? 17.400 6.207 -16.432 1.00 97.44 87 LYS A C 1
ATOM 724 O O . LYS A 1 87 ? 17.421 5.959 -17.634 1.00 97.44 87 LYS A O 1
ATOM 729 N N . PHE A 1 88 ? 17.329 7.455 -15.966 1.00 95.88 88 PHE A N 1
ATOM 730 C CA . PHE A 1 88 ? 17.299 8.629 -16.844 1.00 95.88 88 PHE A CA 1
ATOM 731 C C . PHE A 1 88 ? 18.605 8.807 -17.623 1.00 95.88 88 PHE A C 1
ATOM 733 O O . PHE A 1 88 ? 18.560 9.088 -18.819 1.00 95.88 88 PHE A O 1
ATOM 740 N N . LYS A 1 89 ? 19.765 8.598 -16.986 1.00 96.75 89 LYS A N 1
ATOM 741 C CA . LYS A 1 89 ? 21.067 8.620 -17.674 1.00 96.75 89 LYS A CA 1
ATOM 742 C C . LYS A 1 89 ? 21.156 7.531 -18.740 1.00 96.75 89 LYS A C 1
ATOM 744 O O . LYS A 1 89 ? 21.567 7.811 -19.857 1.00 96.75 89 LYS A O 1
ATOM 749 N N . LEU A 1 90 ? 20.730 6.312 -18.419 1.00 96.81 90 LEU A N 1
ATOM 750 C CA . LEU A 1 90 ? 20.732 5.194 -19.358 1.00 96.81 90 LEU A CA 1
ATOM 751 C C . LEU A 1 90 ? 19.786 5.450 -20.536 1.00 96.81 90 LEU A C 1
ATOM 753 O O . LEU A 1 90 ? 20.182 5.251 -21.677 1.00 96.81 90 LEU A O 1
ATOM 757 N N . ALA A 1 91 ? 18.570 5.936 -20.276 1.00 97.31 91 ALA A N 1
ATOM 758 C CA . ALA A 1 91 ? 17.615 6.292 -21.323 1.00 97.31 91 ALA A CA 1
ATOM 759 C C . ALA A 1 91 ? 18.154 7.403 -22.237 1.00 97.31 91 ALA A C 1
ATOM 761 O O . ALA A 1 91 ? 17.986 7.338 -23.451 1.00 97.31 91 ALA A O 1
ATOM 762 N N . ARG A 1 92 ? 18.848 8.395 -21.667 1.00 96.38 92 ARG A N 1
ATOM 763 C CA . ARG A 1 92 ? 19.517 9.442 -22.441 1.00 96.38 92 ARG A CA 1
ATOM 764 C C . ARG A 1 92 ? 20.632 8.875 -23.316 1.00 96.38 92 ARG A C 1
ATOM 766 O O . ARG A 1 92 ? 20.632 9.141 -24.509 1.00 96.38 92 ARG A O 1
ATOM 773 N N . ASN A 1 93 ? 21.528 8.069 -22.747 1.00 97.12 93 ASN A N 1
ATOM 774 C CA . ASN A 1 93 ? 22.611 7.437 -23.503 1.00 97.12 93 ASN A CA 1
ATOM 775 C C . ASN A 1 93 ? 22.061 6.533 -24.614 1.00 97.12 93 ASN A C 1
ATOM 777 O O . ASN A 1 93 ? 22.596 6.510 -25.713 1.00 97.12 93 ASN A O 1
ATOM 781 N N . TYR A 1 94 ? 20.979 5.801 -24.339 1.00 97.56 94 TYR A N 1
ATOM 782 C CA . TYR A 1 94 ? 20.300 4.976 -25.334 1.00 97.56 94 TYR A CA 1
ATOM 783 C C . TYR A 1 94 ? 19.775 5.819 -26.500 1.00 97.56 94 TYR A C 1
ATOM 785 O O . TYR A 1 94 ? 20.004 5.467 -27.650 1.00 97.56 94 TYR A O 1
ATOM 793 N N . LEU A 1 95 ? 19.138 6.956 -26.213 1.00 96.44 95 LEU A N 1
ATOM 794 C CA . LEU A 1 95 ? 18.638 7.871 -27.239 1.00 96.44 95 LEU A CA 1
ATOM 795 C C . LEU A 1 95 ? 19.773 8.541 -28.029 1.00 96.44 95 LEU A C 1
ATOM 797 O O . LEU A 1 95 ? 19.662 8.721 -29.237 1.00 96.44 95 LEU A O 1
ATOM 801 N N . GLU A 1 96 ? 20.873 8.898 -27.367 1.00 97.06 96 GLU A N 1
ATOM 802 C CA . GLU A 1 96 ? 22.078 9.410 -28.032 1.00 97.06 96 GLU A CA 1
ATOM 803 C C . GLU A 1 96 ? 22.660 8.358 -28.994 1.00 97.06 96 GLU A C 1
ATOM 805 O O . GLU A 1 96 ? 22.896 8.672 -30.159 1.00 97.06 96 GLU A O 1
ATOM 810 N N . LEU A 1 97 ? 22.772 7.096 -28.563 1.00 96.69 97 LEU A N 1
ATOM 811 C CA . LEU A 1 97 ? 23.217 5.984 -29.410 1.00 96.69 97 LEU A CA 1
ATOM 812 C C . LEU A 1 97 ? 22.246 5.686 -30.559 1.00 96.69 97 LEU A C 1
ATOM 814 O O . LEU A 1 97 ? 22.681 5.416 -31.674 1.00 96.69 97 LEU A O 1
ATOM 818 N N . GLU A 1 98 ? 20.936 5.733 -30.321 1.00 96.06 98 GLU A N 1
ATOM 819 C CA . GLU A 1 98 ? 19.929 5.538 -31.367 1.00 96.06 98 GLU A CA 1
ATOM 820 C C . GLU A 1 98 ? 20.028 6.635 -32.436 1.00 96.06 98 GLU A C 1
ATOM 822 O O . GLU A 1 98 ? 19.976 6.350 -33.634 1.00 96.06 98 GLU A O 1
ATOM 827 N N . ASN A 1 99 ? 20.258 7.882 -32.021 1.00 95.94 99 ASN A N 1
ATOM 828 C CA . ASN A 1 99 ? 20.505 8.986 -32.942 1.00 95.94 99 ASN A CA 1
ATOM 829 C C . ASN A 1 99 ? 21.810 8.801 -33.732 1.00 95.94 99 ASN A C 1
ATOM 831 O O . ASN A 1 99 ? 21.802 9.011 -34.944 1.00 95.94 99 ASN A O 1
ATOM 835 N N . GLU A 1 100 ? 22.903 8.372 -33.093 1.00 97.00 100 GLU A N 1
ATOM 836 C CA . GLU A 1 100 ? 24.163 8.063 -33.788 1.00 97.00 100 GLU A CA 1
ATOM 837 C C . GLU A 1 100 ? 23.997 6.923 -34.801 1.00 97.00 100 GLU A C 1
ATOM 839 O O . GLU A 1 100 ? 24.477 7.027 -35.928 1.00 97.00 100 GLU A O 1
ATOM 844 N N . ILE A 1 101 ? 23.277 5.856 -34.443 1.00 95.81 101 ILE A N 1
ATOM 845 C CA . ILE A 1 101 ? 22.970 4.742 -35.351 1.00 95.81 101 ILE A CA 1
ATOM 846 C C . ILE A 1 101 ? 22.153 5.233 -36.547 1.00 95.81 101 ILE A C 1
ATOM 848 O O . ILE A 1 101 ? 22.437 4.848 -37.682 1.00 95.81 101 ILE A O 1
ATOM 852 N N . ASN A 1 102 ? 21.157 6.088 -36.312 1.00 95.38 102 ASN A N 1
ATOM 853 C CA . ASN A 1 102 ? 20.342 6.655 -37.380 1.00 95.38 102 ASN A CA 1
ATOM 854 C C . ASN A 1 102 ? 21.177 7.540 -38.318 1.00 95.38 102 ASN A C 1
ATOM 856 O O . ASN A 1 102 ? 21.059 7.404 -39.537 1.00 95.38 102 ASN A O 1
ATOM 860 N N . ASP A 1 103 ? 22.058 8.390 -37.784 1.00 95.81 103 ASP A N 1
ATOM 861 C CA . ASP A 1 103 ? 22.955 9.219 -38.597 1.00 95.81 103 ASP A CA 1
ATOM 862 C C . ASP A 1 103 ? 23.941 8.363 -39.407 1.00 95.81 103 ASP A C 1
ATOM 864 O O . ASP A 1 103 ? 24.045 8.507 -40.627 1.00 95.81 103 ASP A O 1
ATOM 868 N N . LEU A 1 104 ? 24.588 7.384 -38.770 1.00 96.19 104 LEU A N 1
ATOM 869 C CA . LEU A 1 104 ? 25.459 6.418 -39.444 1.00 96.19 104 LEU A CA 1
ATOM 870 C C . LEU A 1 104 ? 24.712 5.631 -40.527 1.00 96.19 104 LEU A C 1
ATOM 872 O O . LEU A 1 104 ? 25.247 5.427 -41.616 1.00 96.19 104 LEU A O 1
ATOM 876 N N . GLY A 1 105 ? 23.468 5.225 -40.271 1.00 96.12 105 GLY A N 1
ATOM 877 C CA . GLY A 1 105 ? 22.612 4.552 -41.246 1.00 96.12 105 GLY A CA 1
ATOM 878 C C . GLY A 1 105 ? 22.309 5.426 -42.466 1.00 96.12 105 GLY A C 1
ATOM 879 O O . GLY A 1 105 ? 22.366 4.946 -43.603 1.00 96.12 105 GLY A O 1
ATOM 880 N N . LEU A 1 106 ? 22.055 6.722 -42.259 1.00 95.06 106 LEU A N 1
ATOM 881 C CA . LEU A 1 106 ? 21.876 7.693 -43.342 1.00 95.06 106 LEU A CA 1
ATOM 882 C C . LEU A 1 106 ? 23.171 7.904 -44.135 1.00 95.06 106 LEU A C 1
ATOM 884 O O . LEU A 1 106 ? 23.144 7.879 -45.370 1.00 95.06 106 LEU A O 1
ATOM 888 N N . GLN A 1 107 ? 24.305 8.065 -43.450 1.00 95.25 107 GLN A N 1
ATOM 889 C CA . GLN A 1 107 ? 25.615 8.207 -44.088 1.00 95.25 107 GLN A CA 1
ATOM 890 C C . GLN A 1 107 ? 25.979 6.965 -44.906 1.00 95.25 107 GLN A C 1
ATOM 892 O O . GLN A 1 107 ? 26.414 7.086 -46.054 1.00 95.25 107 GLN A O 1
ATOM 897 N N . PHE A 1 108 ? 25.751 5.773 -44.353 1.00 95.50 108 PHE A N 1
ATOM 898 C CA . PHE A 1 108 ? 25.979 4.509 -45.039 1.00 95.50 108 PHE A CA 1
ATOM 899 C C . PHE A 1 108 ? 25.116 4.415 -46.293 1.00 95.50 108 PHE A C 1
ATOM 901 O O . PHE A 1 108 ? 25.653 4.191 -47.375 1.00 95.50 108 PHE A O 1
ATOM 908 N N . LYS A 1 109 ? 23.809 4.692 -46.177 1.00 95.19 109 LYS A N 1
ATOM 909 C CA . LYS A 1 109 ? 22.882 4.689 -47.314 1.00 95.19 109 LYS A CA 1
ATOM 910 C C . LYS A 1 109 ? 23.349 5.631 -48.426 1.00 95.19 109 LYS A C 1
ATOM 912 O O . LYS A 1 109 ? 23.381 5.227 -49.590 1.00 95.19 109 LYS A O 1
ATOM 917 N N . LYS A 1 110 ? 23.767 6.850 -48.068 1.00 95.00 110 LYS A N 1
ATOM 918 C CA . LYS A 1 110 ? 24.321 7.829 -49.011 1.00 95.00 110 LYS A CA 1
ATOM 919 C C . LYS A 1 110 ? 25.573 7.292 -49.708 1.00 95.00 110 LYS A C 1
ATOM 921 O O . LYS A 1 110 ? 25.658 7.361 -50.928 1.00 95.00 110 LYS A O 1
ATOM 926 N N . LYS A 1 111 ? 26.513 6.707 -48.961 1.00 93.69 111 LYS A N 1
ATOM 927 C CA . LYS A 1 111 ? 27.742 6.126 -49.523 1.00 93.69 111 LYS A CA 1
ATOM 928 C C . LYS A 1 111 ? 27.471 4.925 -50.427 1.00 93.69 111 LYS A C 1
ATOM 930 O O . LYS A 1 111 ? 28.083 4.825 -51.483 1.00 93.69 111 LYS A O 1
ATOM 935 N N . THR A 1 112 ? 26.534 4.046 -50.075 1.00 93.88 112 THR A N 1
ATOM 936 C CA . THR A 1 112 ? 26.104 2.963 -50.975 1.00 93.88 112 THR A CA 1
ATOM 937 C C . THR A 1 112 ? 25.465 3.493 -52.250 1.00 93.88 112 THR A C 1
ATOM 939 O O . THR A 1 112 ? 25.735 2.951 -53.316 1.00 93.88 112 THR A O 1
ATOM 942 N N . GLN A 1 113 ? 24.661 4.556 -52.172 1.00 93.12 113 GLN A N 1
ATOM 943 C CA . GLN A 1 113 ? 24.085 5.175 -53.364 1.00 93.12 113 GLN A CA 1
ATOM 944 C C . GLN A 1 113 ? 25.174 5.796 -54.251 1.00 93.12 113 GLN A C 1
ATOM 946 O O . GLN A 1 113 ? 25.210 5.505 -55.440 1.00 93.12 113 GLN A O 1
ATOM 951 N N . GLU A 1 114 ? 26.126 6.533 -53.666 1.00 91.81 114 GLU A N 1
ATOM 952 C CA . GLU A 1 114 ? 27.297 7.060 -54.387 1.00 91.81 114 GLU A CA 1
ATOM 953 C C . GLU A 1 114 ? 28.091 5.940 -55.090 1.00 91.81 114 GLU A C 1
ATOM 955 O O . GLU A 1 114 ? 28.525 6.107 -56.229 1.00 91.81 114 GLU A O 1
ATOM 960 N N . LEU A 1 115 ? 28.263 4.777 -54.451 1.00 90.50 115 LEU A N 1
ATOM 961 C CA . LEU A 1 115 ? 28.931 3.625 -55.068 1.00 90.50 115 LEU A CA 1
ATOM 962 C C . LEU A 1 115 ? 28.142 3.042 -56.244 1.00 90.50 115 LEU A C 1
ATOM 964 O O . LEU A 1 115 ? 28.746 2.720 -57.266 1.00 90.50 115 LEU A O 1
ATOM 968 N N . VAL A 1 116 ? 26.819 2.915 -56.118 1.00 90.75 116 VAL A N 1
ATOM 969 C CA . VAL A 1 116 ? 25.950 2.456 -57.214 1.00 90.75 116 VAL A CA 1
ATOM 970 C C . VAL A 1 116 ? 26.018 3.428 -58.390 1.00 90.75 116 VAL A C 1
ATOM 972 O O . VAL A 1 116 ? 26.191 3.001 -59.531 1.00 90.75 116 VAL A O 1
ATOM 975 N N . ASP A 1 117 ? 25.965 4.732 -58.125 1.00 89.50 117 ASP A N 1
ATOM 976 C CA . ASP A 1 117 ? 26.065 5.761 -59.161 1.00 89.50 117 ASP A CA 1
ATOM 977 C C . ASP A 1 117 ? 27.419 5.687 -59.889 1.00 89.50 117 ASP A C 1
ATOM 979 O O . ASP A 1 117 ? 27.469 5.713 -61.120 1.00 89.50 117 ASP A O 1
ATOM 983 N N . LEU A 1 118 ? 28.524 5.502 -59.157 1.00 86.62 118 LEU A N 1
ATOM 984 C CA . LEU A 1 118 ? 29.852 5.313 -59.751 1.00 86.62 118 LEU A CA 1
ATOM 985 C C . LEU A 1 118 ? 29.972 4.011 -60.554 1.00 86.62 118 LEU A C 1
ATOM 987 O O . LEU A 1 118 ? 30.604 4.010 -61.612 1.00 86.62 118 LEU A O 1
ATOM 991 N N . GLN A 1 119 ? 29.375 2.910 -60.092 1.00 83.31 119 GLN A N 1
ATOM 992 C CA . GLN A 1 119 ? 29.325 1.658 -60.853 1.00 83.31 119 GLN A CA 1
ATOM 993 C C . GLN A 1 119 ? 28.569 1.846 -62.170 1.00 83.31 119 GLN A C 1
ATOM 995 O O . GLN A 1 119 ? 29.072 1.449 -63.221 1.00 83.31 119 GLN A O 1
ATOM 1000 N N . ASN A 1 120 ? 27.417 2.517 -62.132 1.00 80.56 120 ASN A N 1
ATOM 1001 C CA . ASN A 1 120 ? 26.629 2.826 -63.322 1.00 80.56 120 ASN A CA 1
ATOM 1002 C C . ASN A 1 120 ? 27.413 3.701 -64.312 1.00 80.56 120 ASN A C 1
ATOM 1004 O O . ASN A 1 120 ? 27.426 3.413 -65.508 1.00 80.56 120 ASN A O 1
ATOM 1008 N N . LEU A 1 121 ? 28.129 4.723 -63.829 1.00 76.25 121 LEU A N 1
ATOM 1009 C CA . LEU A 1 121 ? 28.989 5.562 -64.672 1.00 76.25 121 LEU A CA 1
ATOM 1010 C C . LEU A 1 121 ? 30.168 4.786 -65.275 1.00 76.25 121 LEU A C 1
ATOM 1012 O O . LEU A 1 121 ? 30.535 5.022 -66.424 1.00 76.25 121 LEU A O 1
ATOM 1016 N N . ASN A 1 122 ? 30.763 3.852 -64.532 1.00 73.12 122 ASN A N 1
ATOM 1017 C CA . ASN A 1 122 ? 31.863 3.028 -65.032 1.00 73.12 122 ASN A CA 1
ATOM 1018 C C . ASN A 1 122 ? 31.382 2.034 -66.104 1.00 73.12 122 ASN A C 1
ATOM 1020 O O . ASN A 1 122 ? 32.043 1.866 -67.125 1.00 73.12 122 ASN A O 1
ATOM 1024 N N . ILE A 1 123 ? 30.197 1.439 -65.930 1.00 70.44 123 ILE A N 1
ATOM 1025 C CA . ILE A 1 123 ? 29.551 0.630 -66.974 1.00 70.44 123 ILE A CA 1
ATOM 1026 C C . ILE A 1 123 ? 29.318 1.489 -68.223 1.00 70.44 123 ILE A C 1
ATOM 1028 O O . ILE A 1 123 ? 29.723 1.093 -69.312 1.00 70.44 123 ILE A O 1
ATOM 1032 N N . LEU A 1 124 ? 28.763 2.695 -68.069 1.00 61.97 124 LEU A N 1
ATOM 1033 C CA . LEU A 1 124 ? 28.505 3.598 -69.193 1.00 61.97 124 LEU A CA 1
ATOM 1034 C C . LEU A 1 124 ? 29.794 3.981 -69.945 1.00 61.97 124 LEU A C 1
ATOM 1036 O O . LEU A 1 124 ? 29.831 3.947 -71.172 1.00 61.97 124 LEU A O 1
ATOM 1040 N N . ASN A 1 125 ? 30.868 4.298 -69.218 1.00 63.62 125 ASN A N 1
ATOM 1041 C CA . ASN A 1 125 ? 32.157 4.676 -69.803 1.00 63.62 125 ASN A CA 1
ATOM 1042 C C . ASN A 1 125 ? 32.889 3.498 -70.459 1.00 63.62 125 ASN A C 1
ATOM 1044 O O . ASN A 1 125 ? 33.487 3.668 -71.521 1.00 63.62 125 ASN A O 1
ATOM 1048 N N . ASN A 1 126 ? 32.838 2.302 -69.870 1.00 61.53 126 ASN A N 1
ATOM 1049 C CA . ASN A 1 126 ? 33.424 1.110 -70.486 1.00 61.53 126 ASN A CA 1
ATOM 1050 C C . ASN A 1 126 ? 32.661 0.709 -71.752 1.00 61.53 126 ASN A C 1
ATOM 1052 O O . ASN A 1 126 ? 33.278 0.310 -72.735 1.00 61.53 126 ASN A O 1
ATOM 1056 N N . GLU A 1 127 ? 31.337 0.871 -71.770 1.00 54.97 127 GLU A N 1
ATOM 1057 C CA . GLU A 1 127 ? 30.526 0.594 -72.956 1.00 54.97 127 GLU A CA 1
ATOM 1058 C C . GLU A 1 127 ? 30.711 1.638 -74.070 1.00 54.97 127 GLU A C 1
ATOM 1060 O O . GLU A 1 127 ? 30.732 1.261 -75.241 1.00 54.97 127 GLU A O 1
ATOM 1065 N N . LEU A 1 128 ? 30.914 2.917 -73.728 1.00 56.94 128 LEU A N 1
ATOM 1066 C CA . LEU A 1 128 ? 31.234 3.981 -74.692 1.00 56.94 128 LEU A CA 1
ATOM 1067 C C . LEU A 1 128 ? 32.616 3.802 -75.337 1.00 56.94 128 LEU A C 1
ATOM 1069 O O . LEU A 1 128 ? 32.781 4.088 -76.520 1.00 56.94 128 LEU A O 1
ATOM 1073 N N . ASN A 1 129 ? 33.599 3.308 -74.582 1.00 57.00 129 ASN A N 1
ATOM 1074 C CA . ASN A 1 129 ? 34.960 3.110 -75.085 1.00 57.00 129 ASN A CA 1
ATOM 1075 C C . ASN A 1 129 ? 35.151 1.776 -75.834 1.00 57.00 129 ASN A C 1
ATOM 1077 O O . ASN A 1 129 ? 36.109 1.646 -76.592 1.00 57.00 129 ASN A O 1
ATOM 1081 N N . ALA A 1 130 ? 34.270 0.786 -75.639 1.00 58.22 130 ALA A N 1
ATOM 1082 C CA . ALA A 1 130 ? 34.421 -0.550 -76.223 1.00 58.22 130 ALA A CA 1
ATOM 1083 C C . ALA A 1 130 ? 33.853 -0.707 -77.646 1.00 58.22 130 ALA A C 1
ATOM 1085 O O . ALA A 1 130 ? 34.247 -1.647 -78.330 1.00 58.22 130 ALA A O 1
ATOM 1086 N N . ASN A 1 131 ? 32.950 0.165 -78.117 1.00 54.47 131 ASN A N 1
ATOM 1087 C CA . ASN A 1 131 ? 32.312 0.006 -79.432 1.00 54.47 131 ASN A CA 1
ATOM 1088 C C . ASN A 1 131 ? 32.138 1.345 -80.177 1.00 54.47 131 ASN A C 1
ATOM 1090 O O . ASN A 1 131 ? 31.234 2.109 -79.841 1.00 54.47 131 ASN A O 1
ATOM 1094 N N . PRO A 1 132 ? 32.937 1.622 -81.229 1.00 55.88 132 PRO A N 1
ATOM 1095 C CA . PRO A 1 132 ? 32.823 2.853 -82.016 1.00 55.88 132 PRO A CA 1
ATOM 1096 C C . PRO A 1 132 ? 31.680 2.835 -83.051 1.00 55.88 132 PRO A C 1
ATOM 1098 O O . PRO A 1 132 ? 31.407 3.864 -83.671 1.00 55.88 132 PRO A O 1
ATOM 1101 N N . ASP A 1 133 ? 30.999 1.702 -83.261 1.00 60.41 133 ASP A N 1
ATOM 1102 C CA . ASP A 1 133 ? 29.960 1.594 -84.288 1.00 60.41 133 ASP A CA 1
ATOM 1103 C C . ASP A 1 133 ? 28.620 2.196 -83.833 1.00 60.41 133 ASP A C 1
ATOM 1105 O O . ASP A 1 133 ? 27.850 1.614 -83.062 1.00 60.41 133 ASP A O 1
ATOM 1109 N N . SER A 1 134 ? 28.311 3.376 -84.379 1.00 63.66 134 SER A N 1
ATOM 1110 C CA . SER A 1 134 ? 27.093 4.158 -84.114 1.00 63.66 134 SER A CA 1
ATOM 1111 C C . SER A 1 134 ? 25.794 3.356 -84.290 1.00 63.66 134 SER A C 1
ATOM 1113 O O . SER A 1 134 ? 24.814 3.603 -83.586 1.00 63.66 134 SER A O 1
ATOM 1115 N N . ASN A 1 135 ? 25.775 2.370 -85.192 1.00 65.62 135 ASN A N 1
ATOM 1116 C CA . ASN A 1 135 ? 24.593 1.547 -85.452 1.00 65.62 135 ASN A CA 1
ATOM 1117 C C . ASN A 1 135 ? 24.338 0.508 -84.354 1.00 65.62 135 ASN A C 1
ATOM 1119 O O . ASN A 1 135 ? 23.189 0.328 -83.959 1.00 65.62 135 ASN A O 1
ATOM 1123 N N . VAL A 1 136 ? 25.382 -0.116 -83.795 1.00 68.06 136 VAL A N 1
ATOM 1124 C CA . VAL A 1 136 ? 25.237 -1.029 -82.646 1.00 68.06 136 VAL A CA 1
ATOM 1125 C C . VAL A 1 136 ? 24.750 -0.252 -81.426 1.00 68.06 136 VAL A C 1
ATOM 1127 O O . VAL A 1 136 ? 23.867 -0.719 -80.707 1.00 68.06 136 VAL A O 1
ATOM 1130 N N . LEU A 1 137 ? 25.254 0.972 -81.236 1.00 67.06 137 LEU A N 1
ATOM 1131 C CA . LEU A 1 137 ? 24.795 1.854 -80.169 1.00 67.06 137 LEU A CA 1
ATOM 1132 C C . LEU A 1 137 ? 23.322 2.246 -80.349 1.00 67.06 137 LEU A C 1
ATOM 1134 O O . LEU A 1 137 ? 22.546 2.116 -79.406 1.00 67.06 137 LEU A O 1
ATOM 1138 N N . LYS A 1 138 ? 22.906 2.656 -81.555 1.00 68.75 138 LYS A N 1
ATOM 1139 C CA . LYS A 1 138 ? 21.494 2.951 -81.856 1.00 68.75 138 LYS A CA 1
ATOM 1140 C C . LYS A 1 138 ? 20.598 1.740 -81.599 1.00 68.75 138 LYS A C 1
ATOM 1142 O O . LYS A 1 138 ? 19.598 1.873 -80.903 1.00 68.75 138 LYS A O 1
ATOM 1147 N N . LEU A 1 139 ? 20.979 0.554 -82.077 1.00 71.56 139 LEU A N 1
ATOM 1148 C CA . LEU A 1 139 ? 20.228 -0.685 -81.848 1.00 71.56 139 LEU A CA 1
ATOM 1149 C C . LEU A 1 139 ? 20.135 -1.038 -80.357 1.00 71.56 139 LEU A C 1
ATOM 1151 O O . LEU A 1 139 ? 19.071 -1.437 -79.886 1.00 71.56 139 LEU A O 1
ATOM 1155 N N . LYS A 1 140 ? 21.212 -0.840 -79.586 1.00 66.69 140 LYS A N 1
ATOM 1156 C CA . LYS A 1 140 ? 21.209 -1.090 -78.137 1.00 66.69 140 LYS A CA 1
ATOM 1157 C C . LYS A 1 140 ? 20.366 -0.060 -77.377 1.00 66.69 140 LYS A C 1
ATOM 1159 O O . LYS A 1 140 ? 19.670 -0.438 -76.440 1.00 66.69 140 LYS A O 1
ATOM 1164 N N . ILE A 1 141 ? 20.367 1.205 -77.803 1.00 75.62 141 ILE A N 1
ATOM 1165 C CA . ILE A 1 141 ? 19.490 2.252 -77.261 1.00 75.62 141 ILE A CA 1
ATOM 1166 C C . ILE A 1 141 ? 18.022 1.900 -77.524 1.00 75.62 141 ILE A C 1
ATOM 1168 O O . ILE A 1 141 ? 17.233 1.885 -76.582 1.00 75.62 141 ILE A O 1
ATOM 1172 N N . TYR A 1 142 ? 17.658 1.542 -78.759 1.00 73.69 142 TYR A N 1
ATOM 1173 C CA . TYR A 1 142 ? 16.288 1.134 -79.091 1.00 73.69 142 TYR A CA 1
ATOM 1174 C C . TYR A 1 142 ? 15.849 -0.112 -78.309 1.00 73.69 142 TYR A C 1
ATOM 1176 O O . TYR A 1 142 ? 14.730 -0.151 -77.801 1.00 73.69 142 TYR A O 1
ATOM 1184 N N . LYS A 1 143 ? 16.756 -1.072 -78.091 1.00 71.88 143 LYS A N 1
ATOM 1185 C CA . LYS A 1 143 ? 16.509 -2.220 -77.210 1.00 71.88 143 LYS A CA 1
ATOM 1186 C C . LYS A 1 143 ? 16.290 -1.814 -75.749 1.00 71.88 143 LYS A C 1
ATOM 1188 O O . LYS A 1 143 ? 15.429 -2.387 -75.090 1.00 71.88 143 LYS A O 1
ATOM 1193 N N . ASN A 1 144 ? 17.040 -0.839 -75.232 1.00 70.44 144 ASN A N 1
ATOM 1194 C CA . ASN A 1 144 ? 16.880 -0.359 -73.854 1.00 70.44 144 ASN A CA 1
ATOM 1195 C C . ASN A 1 144 ? 15.568 0.417 -73.649 1.00 70.44 144 ASN A C 1
ATOM 1197 O O . ASN A 1 144 ? 14.991 0.379 -72.567 1.00 70.44 144 ASN A O 1
ATOM 1201 N N . PHE A 1 145 ? 15.060 1.054 -74.707 1.00 70.62 145 PHE A N 1
ATOM 1202 C CA . PHE A 1 145 ? 13.698 1.590 -74.744 1.00 70.62 145 PHE A CA 1
ATOM 1203 C C . PHE A 1 145 ? 12.617 0.498 -74.823 1.00 70.62 145 PHE A C 1
ATOM 1205 O O . PHE A 1 145 ? 11.439 0.817 -74.790 1.00 70.62 145 PHE A O 1
ATOM 1212 N N . GLY A 1 146 ? 12.990 -0.785 -74.878 1.00 67.19 146 GLY A N 1
ATOM 1213 C CA . GLY A 1 146 ? 12.052 -1.906 -74.866 1.00 67.19 146 GLY A CA 1
ATOM 1214 C C . GLY A 1 146 ? 11.592 -2.362 -76.249 1.00 67.19 146 GLY A C 1
ATOM 1215 O O . GLY A 1 146 ? 10.684 -3.183 -76.334 1.00 67.19 146 GLY A O 1
ATOM 1216 N N . LEU A 1 147 ? 12.207 -1.877 -77.333 1.00 71.06 147 LEU A N 1
ATOM 1217 C CA . LEU A 1 147 ? 11.884 -2.297 -78.698 1.00 71.06 147 LEU A CA 1
ATOM 1218 C C . LEU A 1 147 ? 12.669 -3.566 -79.064 1.00 71.06 147 LEU A C 1
ATOM 1220 O O . LEU A 1 147 ? 13.901 -3.553 -79.128 1.00 71.06 147 LEU A O 1
ATOM 1224 N N . LEU A 1 148 ? 11.961 -4.665 -79.321 1.00 71.44 148 LEU A N 1
ATOM 1225 C CA . LEU A 1 148 ? 12.515 -5.946 -79.759 1.00 71.44 148 LEU A CA 1
ATOM 1226 C C . LEU A 1 148 ? 11.954 -6.309 -81.138 1.00 71.44 148 LEU A C 1
ATOM 1228 O O . LEU A 1 148 ? 10.747 -6.287 -81.358 1.00 71.44 148 LEU A O 1
ATOM 1232 N N . ILE A 1 149 ? 12.840 -6.648 -82.072 1.00 69.62 149 ILE A N 1
ATOM 1233 C CA . ILE A 1 149 ? 12.481 -7.020 -83.445 1.00 69.62 149 ILE A CA 1
ATOM 1234 C C . ILE A 1 149 ? 12.582 -8.546 -83.561 1.00 69.62 149 ILE A C 1
ATOM 1236 O O . ILE A 1 149 ? 13.644 -9.098 -83.271 1.00 69.62 149 ILE A O 1
ATOM 1240 N N . GLU A 1 150 ? 11.510 -9.226 -83.982 1.00 66.94 150 GLU A N 1
ATOM 1241 C CA . GLU A 1 150 ? 11.518 -10.676 -84.233 1.00 66.94 150 GLU A CA 1
ATOM 1242 C C . GLU A 1 150 ? 11.492 -10.981 -85.742 1.00 66.94 150 GLU A C 1
ATOM 1244 O O . GLU A 1 150 ? 10.540 -10.630 -86.448 1.00 66.94 150 GLU A O 1
ATOM 1249 N N . THR A 1 151 ? 12.511 -11.696 -86.235 1.00 59.31 151 THR A N 1
ATOM 1250 C CA . THR A 1 151 ? 12.538 -12.296 -87.581 1.00 59.31 151 THR A CA 1
ATOM 1251 C C . THR A 1 151 ? 12.300 -13.811 -87.477 1.00 59.31 151 THR A C 1
ATOM 1253 O O . THR A 1 151 ? 12.857 -14.488 -86.612 1.00 59.31 151 THR A O 1
ATOM 1256 N N . LYS A 1 152 ? 11.416 -14.378 -88.314 1.00 47.12 152 LYS A N 1
ATOM 1257 C CA . LYS A 1 152 ? 11.089 -15.819 -88.284 1.00 47.12 152 LYS A CA 1
ATOM 1258 C C . LYS A 1 152 ? 11.989 -16.608 -89.243 1.00 47.12 152 LYS A C 1
ATOM 1260 O O . LYS A 1 152 ? 11.833 -16.485 -90.453 1.00 47.12 152 LYS A O 1
ATOM 1265 N N . PHE A 1 153 ? 12.824 -17.509 -88.719 1.00 41.00 153 PHE A N 1
ATOM 1266 C CA . PHE A 1 153 ? 13.555 -18.510 -89.513 1.00 41.00 153 PHE A CA 1
ATOM 1267 C C . PHE A 1 153 ? 12.653 -19.707 -89.878 1.00 41.00 153 PHE A C 1
ATOM 1269 O O . PHE A 1 153 ? 12.110 -20.374 -88.996 1.00 41.00 153 PHE A O 1
ATOM 1276 N N . LYS A 1 154 ? 12.517 -20.041 -91.171 1.00 37.03 154 LYS A N 1
ATOM 1277 C CA . LYS A 1 154 ? 11.932 -21.321 -91.630 1.00 37.03 154 LYS A CA 1
ATOM 1278 C C . LYS A 1 154 ? 13.046 -22.365 -91.784 1.00 37.03 154 LYS A C 1
ATOM 1280 O O . LYS A 1 154 ? 13.674 -22.446 -92.834 1.00 37.03 154 LYS A O 1
ATOM 1285 N N . SER A 1 155 ? 13.289 -23.195 -90.769 1.00 36.16 155 SER A N 1
ATOM 1286 C CA . SER A 1 155 ? 14.179 -24.357 -90.905 1.00 36.16 155 SER A CA 1
ATOM 1287 C C . SER A 1 155 ? 13.440 -25.523 -91.578 1.00 36.16 155 SER A C 1
ATOM 1289 O O . SER A 1 155 ? 12.404 -25.988 -91.105 1.00 36.16 155 SER A O 1
ATOM 1291 N N . THR A 1 156 ? 13.951 -26.004 -92.714 1.00 35.62 156 THR A N 1
ATOM 1292 C CA . THR A 1 156 ? 13.473 -27.243 -93.347 1.00 35.62 156 THR A CA 1
ATOM 1293 C C . THR A 1 156 ? 14.299 -28.419 -92.828 1.00 35.62 156 THR A C 1
ATOM 1295 O O . THR A 1 156 ? 15.471 -28.575 -93.152 1.00 35.62 156 THR A O 1
ATOM 1298 N N . THR A 1 157 ? 13.697 -29.261 -91.991 1.00 33.47 157 THR A N 1
ATOM 1299 C CA . THR A 1 157 ? 14.295 -30.512 -91.516 1.00 33.47 157 THR A CA 1
ATOM 1300 C C . THR A 1 157 ? 14.061 -31.620 -92.549 1.00 33.47 157 THR A C 1
ATOM 1302 O O . THR A 1 157 ? 12.930 -32.045 -92.776 1.00 33.47 157 THR A O 1
ATOM 1305 N N . LYS A 1 158 ? 15.126 -32.121 -93.187 1.00 38.91 158 LYS A N 1
ATOM 1306 C CA . LYS A 1 158 ? 15.107 -33.431 -93.856 1.00 38.91 158 LYS A CA 1
ATOM 1307 C C . LYS A 1 158 ? 15.817 -34.447 -92.970 1.00 38.91 158 LYS A C 1
ATOM 1309 O O . LYS A 1 158 ? 17.019 -34.372 -92.746 1.00 38.91 158 LYS A O 1
ATOM 1314 N N . THR A 1 159 ? 15.022 -35.381 -92.467 1.00 34.44 159 THR A N 1
ATOM 1315 C CA . THR A 1 159 ? 15.417 -36.627 -91.814 1.00 34.44 159 THR A CA 1
ATOM 1316 C C . THR A 1 159 ? 16.162 -37.526 -92.794 1.00 34.44 159 THR A C 1
ATOM 1318 O O . THR A 1 159 ? 15.632 -37.770 -93.873 1.00 34.44 159 THR A O 1
ATOM 1321 N N . ASN A 1 160 ? 17.314 -38.074 -92.404 1.00 37.66 160 ASN A N 1
ATOM 1322 C CA . ASN A 1 160 ? 17.812 -39.343 -92.932 1.00 37.66 160 ASN A CA 1
ATOM 1323 C C . ASN A 1 160 ? 18.590 -40.087 -91.838 1.00 37.66 160 ASN A C 1
ATOM 1325 O O . ASN A 1 160 ? 19.605 -39.609 -91.336 1.00 37.66 160 ASN A O 1
ATOM 1329 N N . HIS A 1 161 ? 18.067 -41.261 -91.481 1.00 34.34 161 HIS A N 1
ATOM 1330 C CA . HIS A 1 161 ? 18.833 -42.388 -90.961 1.00 34.34 161 HIS A CA 1
ATOM 1331 C C . HIS A 1 161 ? 19.993 -42.685 -91.921 1.00 34.34 161 HIS A C 1
ATOM 1333 O O . HIS A 1 161 ? 19.745 -42.834 -93.112 1.00 34.34 161 HIS A O 1
ATOM 1339 N N . ASP A 1 162 ? 21.230 -42.778 -91.442 1.00 32.97 162 ASP A N 1
ATOM 1340 C CA . ASP A 1 162 ? 21.890 -44.065 -91.194 1.00 32.97 162 ASP A CA 1
ATOM 1341 C C . ASP A 1 162 ? 23.330 -43.869 -90.687 1.00 32.97 162 ASP A C 1
ATOM 1343 O O . ASP A 1 162 ? 23.942 -42.813 -90.821 1.00 32.97 162 ASP A O 1
ATOM 1347 N N . ASN A 1 163 ? 23.824 -44.929 -90.065 1.00 34.94 163 ASN A N 1
ATOM 1348 C CA . ASN A 1 163 ? 25.100 -45.123 -89.381 1.00 34.94 163 ASN A CA 1
ATOM 1349 C C . ASN A 1 163 ? 26.375 -44.550 -90.042 1.00 34.94 163 ASN A C 1
ATOM 1351 O O . ASN A 1 163 ? 26.614 -44.732 -91.233 1.00 34.94 163 ASN A O 1
ATOM 1355 N N . GLY A 1 164 ? 27.297 -44.057 -89.202 1.00 28.56 164 GLY A N 1
ATOM 1356 C CA . GLY A 1 164 ? 28.732 -44.019 -89.513 1.00 28.56 164 GLY A CA 1
ATOM 1357 C C . GLY A 1 164 ? 29.416 -42.693 -89.198 1.00 28.56 164 GLY A C 1
ATOM 1358 O O . GLY A 1 164 ? 29.328 -41.743 -89.965 1.00 28.56 164 GLY A O 1
ATOM 1359 N N . VAL A 1 165 ? 30.171 -42.663 -88.098 1.00 46.88 165 VAL A N 1
ATOM 1360 C CA . VAL A 1 165 ? 31.166 -41.622 -87.808 1.00 46.88 165 VAL A CA 1
ATOM 1361 C C . VAL A 1 165 ? 32.166 -41.559 -88.964 1.00 46.88 165 VAL A C 1
ATOM 1363 O O . VAL A 1 165 ? 32.942 -42.497 -89.150 1.00 46.88 165 VAL A O 1
ATOM 1366 N N . LYS A 1 166 ? 32.161 -40.457 -89.719 1.00 36.09 166 LYS A N 1
ATOM 1367 C CA . LYS A 1 166 ? 33.297 -40.012 -90.531 1.00 36.09 166 LYS A CA 1
ATOM 1368 C C . LYS A 1 166 ? 33.386 -38.492 -90.497 1.00 36.09 166 LYS A C 1
ATOM 1370 O O . LYS A 1 166 ? 32.457 -37.802 -90.905 1.00 36.09 166 LYS A O 1
ATOM 1375 N N . ASP A 1 167 ? 34.525 -38.019 -90.004 1.00 42.22 167 ASP A N 1
ATOM 1376 C CA . ASP A 1 167 ? 35.014 -36.656 -90.153 1.00 42.22 167 ASP A CA 1
ATOM 1377 C C . ASP A 1 167 ? 34.949 -36.211 -91.617 1.00 42.22 167 ASP A C 1
ATOM 1379 O O . ASP A 1 167 ? 35.497 -36.885 -92.491 1.00 42.22 167 ASP A O 1
ATOM 1383 N N . LEU A 1 168 ? 34.341 -35.052 -91.868 1.00 43.28 168 LEU A N 1
ATOM 1384 C CA . LEU A 1 168 ? 34.629 -34.226 -93.037 1.00 43.28 168 LEU A CA 1
ATOM 1385 C C . LEU A 1 168 ? 34.648 -32.760 -92.604 1.00 43.28 168 LEU A C 1
ATOM 1387 O O . LEU A 1 168 ? 33.629 -32.078 -92.519 1.00 43.28 168 LEU A O 1
ATOM 1391 N N . THR A 1 169 ? 35.853 -32.296 -92.302 1.00 45.00 169 THR A N 1
ATOM 1392 C CA . THR A 1 169 ? 36.227 -30.893 -92.400 1.00 45.00 169 THR A CA 1
ATOM 1393 C C . THR A 1 169 ? 36.258 -30.484 -93.876 1.00 45.00 169 THR A C 1
ATOM 1395 O O . THR A 1 169 ? 36.690 -31.254 -94.731 1.00 45.00 169 THR A O 1
ATOM 1398 N N . ASN A 1 170 ? 35.862 -29.234 -94.127 1.00 48.47 170 ASN A N 1
ATOM 1399 C CA . ASN A 1 170 ? 35.981 -28.479 -95.381 1.00 48.47 170 ASN A CA 1
ATOM 1400 C C . ASN A 1 170 ? 34.914 -28.740 -96.456 1.00 48.47 170 ASN A C 1
ATOM 1402 O O . ASN A 1 170 ? 35.169 -29.420 -97.441 1.00 48.47 170 ASN A O 1
ATOM 1406 N N . ASP A 1 171 ? 33.785 -28.037 -96.334 1.00 39.66 171 ASP A N 1
ATOM 1407 C CA . ASP A 1 171 ? 32.968 -27.633 -97.484 1.00 39.66 171 ASP A CA 1
ATOM 1408 C C . ASP A 1 171 ? 32.610 -26.140 -97.357 1.00 39.66 171 ASP A C 1
ATOM 1410 O O . ASP A 1 171 ? 31.613 -25.745 -96.752 1.00 39.66 171 ASP A O 1
ATOM 1414 N N . SER A 1 172 ? 33.450 -25.274 -97.934 1.00 45.84 172 SER A N 1
ATOM 1415 C CA . SER A 1 172 ? 33.230 -23.820 -98.030 1.00 45.84 172 SER A CA 1
ATOM 1416 C C . SER A 1 172 ? 32.070 -23.438 -98.963 1.00 45.84 172 SER A C 1
ATOM 1418 O O . SER A 1 172 ? 31.717 -22.271 -99.056 1.00 45.84 172 SER A O 1
ATOM 1420 N N . SER A 1 173 ? 31.428 -24.413 -99.608 1.00 50.31 173 SER A N 1
ATOM 1421 C CA . SER A 1 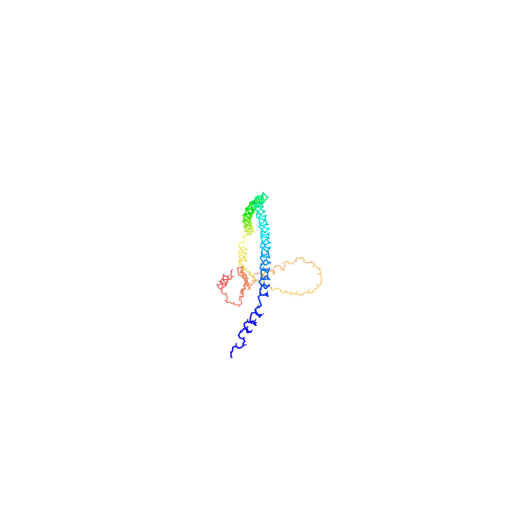173 ? 30.243 -24.227 -100.455 1.00 50.31 173 SER A CA 1
ATOM 1422 C C . SER A 1 173 ? 28.922 -24.121 -99.669 1.00 50.31 173 SER A C 1
ATOM 1424 O O . SER A 1 173 ? 27.879 -23.823 -100.255 1.00 50.31 173 SER A O 1
ATOM 1426 N N . PHE A 1 174 ? 28.951 -24.347 -98.347 1.00 44.34 174 PHE A N 1
ATOM 1427 C CA . PHE A 1 174 ? 27.788 -24.214 -97.459 1.00 44.34 174 PHE A CA 1
ATOM 1428 C C . PHE A 1 174 ? 27.630 -22.789 -96.900 1.00 44.34 174 PHE A C 1
ATOM 1430 O O . PHE A 1 174 ? 26.512 -22.339 -96.669 1.00 44.34 174 PHE A O 1
ATOM 1437 N N . LEU A 1 175 ? 28.740 -22.062 -96.723 1.00 43.69 175 LEU A N 1
ATOM 1438 C CA . LEU A 1 175 ? 28.750 -20.703 -96.165 1.00 43.69 175 LEU A CA 1
ATOM 1439 C C . LEU A 1 175 ? 28.323 -19.641 -97.187 1.00 43.69 175 LEU A C 1
ATOM 1441 O O . LEU A 1 175 ? 27.631 -18.693 -96.822 1.00 43.69 175 LEU A O 1
ATOM 1445 N N . ASP A 1 176 ? 28.636 -19.836 -98.469 1.00 46.09 176 ASP A N 1
ATOM 1446 C CA . ASP A 1 176 ? 28.232 -18.898 -99.526 1.00 46.09 176 ASP A CA 1
ATOM 1447 C C . ASP A 1 176 ? 26.716 -18.921 -99.783 1.00 46.09 176 ASP A C 1
ATOM 1449 O O . ASP A 1 176 ? 26.136 -17.900 -100.138 1.00 46.09 176 ASP A O 1
ATOM 1453 N N . LYS A 1 177 ? 26.041 -20.045 -99.501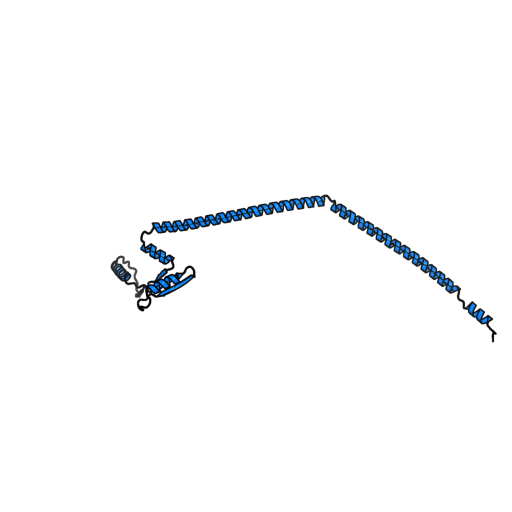 1.00 43.22 177 LYS A N 1
ATOM 1454 C CA . LYS A 1 177 ? 24.570 -20.132 -99.555 1.00 43.22 177 LYS A CA 1
ATOM 1455 C C . LYS A 1 177 ? 23.876 -19.472 -98.365 1.00 43.22 177 LYS A C 1
ATOM 1457 O O . LYS A 1 177 ? 22.727 -19.080 -98.491 1.00 43.22 177 LYS A O 1
ATOM 1462 N N . ILE A 1 178 ? 24.560 -19.330 -97.227 1.00 45.19 178 ILE A N 1
ATOM 1463 C CA . ILE A 1 178 ? 23.996 -18.678 -96.036 1.00 45.19 178 ILE A CA 1
ATOM 1464 C C . ILE A 1 178 ? 24.009 -17.150 -96.200 1.00 45.19 178 ILE A C 1
ATOM 1466 O O . ILE A 1 178 ? 23.080 -16.484 -95.758 1.00 45.19 178 ILE A O 1
ATOM 1470 N N . ASN A 1 179 ? 25.013 -16.580 -96.875 1.00 43.69 179 ASN A N 1
ATOM 1471 C CA . ASN A 1 179 ? 25.143 -15.124 -97.013 1.00 43.69 179 ASN A CA 1
ATOM 1472 C C . ASN A 1 179 ? 24.181 -14.482 -98.033 1.00 43.69 179 ASN A C 1
ATOM 1474 O O . ASN A 1 179 ? 23.886 -13.295 -97.901 1.00 43.69 179 ASN A O 1
ATOM 1478 N N . GLU A 1 180 ? 23.669 -15.223 -99.023 1.00 42.59 180 GLU A N 1
ATOM 1479 C CA . GLU A 1 180 ? 22.645 -14.698 -99.947 1.00 42.59 180 GLU A CA 1
ATOM 1480 C C . GLU A 1 180 ? 21.237 -14.652 -99.325 1.00 42.59 180 GLU A C 1
ATOM 1482 O O . GLU A 1 180 ? 20.440 -13.787 -99.694 1.00 42.59 180 GLU A O 1
ATOM 1487 N N . ASP A 1 181 ? 20.948 -15.499 -98.331 1.00 43.25 181 ASP A N 1
ATOM 1488 C CA . ASP A 1 181 ? 19.636 -15.557 -97.671 1.00 43.25 181 ASP A CA 1
ATOM 1489 C C . ASP A 1 181 ? 19.431 -14.436 -96.625 1.00 43.25 181 ASP A C 1
ATOM 1491 O O . ASP A 1 181 ? 18.297 -14.019 -96.388 1.00 43.25 181 ASP A O 1
ATOM 1495 N N . TYR A 1 182 ? 20.509 -13.860 -96.067 1.00 46.56 182 TYR A N 1
ATOM 1496 C CA . TYR A 1 182 ? 20.441 -12.808 -95.033 1.00 46.56 182 TYR A CA 1
ATOM 1497 C C . TYR A 1 182 ? 19.905 -11.452 -95.525 1.00 46.56 182 TYR A C 1
ATOM 1499 O O . TYR A 1 182 ? 19.407 -10.659 -94.728 1.00 46.56 182 TYR A O 1
ATOM 1507 N N . ASN A 1 183 ? 19.994 -11.158 -96.826 1.00 44.28 183 ASN A N 1
ATOM 1508 C CA . ASN A 1 183 ? 19.589 -9.852 -97.365 1.00 44.28 183 ASN A CA 1
ATOM 1509 C C . ASN A 1 183 ? 18.097 -9.765 -97.733 1.00 44.28 183 ASN A C 1
ATOM 1511 O O . ASN A 1 183 ? 17.623 -8.681 -98.066 1.00 44.28 183 ASN A O 1
ATOM 1515 N N . ASN A 1 184 ? 17.352 -10.875 -97.657 1.00 46.72 184 ASN A N 1
ATOM 1516 C CA . ASN A 1 184 ? 15.932 -10.947 -98.027 1.00 46.72 184 ASN A CA 1
ATOM 1517 C C . ASN A 1 184 ? 15.016 -11.359 -96.857 1.00 46.72 184 ASN A C 1
ATOM 1519 O O . ASN A 1 184 ? 13.911 -11.864 -97.072 1.00 46.72 184 ASN A O 1
ATOM 1523 N N . GLU A 1 185 ? 15.439 -11.133 -95.612 1.00 53.16 185 GLU A N 1
ATOM 1524 C CA . GLU A 1 185 ? 14.617 -11.415 -94.433 1.00 53.16 185 GLU A CA 1
ATOM 1525 C C . GLU A 1 185 ? 13.687 -10.236 -94.112 1.00 53.16 185 GLU A C 1
ATOM 1527 O O . GLU A 1 185 ? 14.115 -9.169 -93.671 1.00 53.16 185 GLU A O 1
ATOM 1532 N N . LYS A 1 186 ? 12.382 -10.423 -94.342 1.00 56.31 186 LYS A N 1
ATOM 1533 C CA . LYS A 1 186 ? 11.357 -9.427 -94.008 1.00 56.31 186 LYS A CA 1
ATOM 1534 C C . LYS A 1 186 ? 11.042 -9.461 -92.512 1.00 56.31 186 LYS A C 1
ATOM 1536 O O . LYS A 1 186 ? 10.833 -10.524 -91.926 1.00 56.31 186 LYS A O 1
ATOM 1541 N N . ILE A 1 187 ? 11.004 -8.285 -91.889 1.00 58.72 187 ILE A N 1
ATOM 1542 C CA . ILE A 1 187 ? 10.608 -8.125 -90.487 1.00 58.72 187 ILE A CA 1
ATOM 1543 C C . ILE A 1 187 ? 9.091 -8.274 -90.409 1.00 58.72 187 ILE A C 1
ATOM 1545 O O . ILE A 1 187 ? 8.366 -7.499 -91.021 1.00 58.72 187 ILE A O 1
ATOM 1549 N N . HIS A 1 188 ? 8.624 -9.259 -89.648 1.00 58.50 188 HIS A N 1
ATOM 1550 C CA . HIS A 1 188 ? 7.198 -9.569 -89.551 1.00 58.50 188 HIS A CA 1
ATOM 1551 C C . HIS A 1 188 ? 6.562 -8.975 -88.288 1.00 58.50 188 HIS A C 1
ATOM 1553 O O . HIS A 1 188 ? 5.434 -8.505 -88.341 1.00 58.50 188 HIS A O 1
ATOM 1559 N N . ASN A 1 189 ? 7.277 -8.932 -87.156 1.00 64.62 189 ASN A N 1
ATOM 1560 C CA . ASN A 1 189 ? 6.717 -8.473 -85.883 1.00 64.62 189 ASN A CA 1
ATOM 1561 C C . ASN A 1 189 ? 7.678 -7.547 -85.120 1.00 64.62 189 ASN A C 1
ATOM 1563 O O . ASN A 1 189 ? 8.868 -7.837 -84.981 1.00 64.62 189 ASN A O 1
ATOM 1567 N N . LEU A 1 190 ? 7.124 -6.473 -84.558 1.00 70.88 190 LEU A N 1
ATOM 1568 C CA . LEU A 1 190 ? 7.776 -5.580 -83.606 1.00 70.88 190 LEU A CA 1
ATOM 1569 C C . LEU A 1 190 ? 7.135 -5.751 -82.227 1.00 70.88 190 LEU A C 1
ATOM 1571 O O . LEU A 1 190 ? 5.926 -5.597 -82.066 1.00 70.88 190 LEU A O 1
ATOM 1575 N N . VAL A 1 191 ? 7.945 -6.067 -81.227 1.00 69.12 191 VAL A N 1
ATOM 1576 C CA . VAL A 1 191 ? 7.522 -6.252 -79.839 1.00 69.12 191 VAL A CA 1
ATOM 1577 C C . VAL A 1 191 ? 7.971 -5.032 -79.038 1.00 69.12 191 VAL A C 1
ATOM 1579 O O . VAL A 1 191 ? 9.154 -4.701 -79.014 1.00 69.12 191 VAL A O 1
ATOM 1582 N N . ILE A 1 192 ? 7.031 -4.352 -78.389 1.00 73.00 192 ILE A N 1
ATOM 1583 C CA . ILE A 1 192 ? 7.271 -3.164 -77.566 1.00 73.00 192 ILE A CA 1
ATOM 1584 C C . ILE A 1 192 ? 7.038 -3.561 -76.110 1.00 73.00 192 ILE A C 1
ATOM 1586 O O . ILE A 1 192 ? 5.935 -3.959 -75.730 1.00 73.00 192 ILE A O 1
ATOM 1590 N N . ASN A 1 193 ? 8.082 -3.461 -75.296 1.00 67.12 193 ASN A N 1
ATOM 1591 C CA . ASN A 1 193 ? 8.037 -3.727 -73.866 1.00 67.12 193 ASN A CA 1
ATOM 1592 C C . ASN A 1 193 ? 8.072 -2.411 -73.081 1.00 67.12 193 ASN A C 1
ATOM 1594 O O . ASN A 1 193 ? 9.118 -1.769 -72.985 1.00 67.12 193 ASN A O 1
ATOM 1598 N N . ASN A 1 194 ? 6.936 -2.023 -72.501 1.00 69.06 194 ASN A N 1
ATOM 1599 C CA . ASN A 1 194 ? 6.857 -0.821 -71.683 1.00 69.06 194 ASN A CA 1
ATOM 1600 C C . ASN A 1 194 ? 7.268 -1.127 -70.237 1.00 69.06 194 ASN A C 1
ATOM 1602 O O . ASN A 1 194 ? 6.506 -1.705 -69.458 1.00 69.06 194 ASN A O 1
ATOM 1606 N N . ASN A 1 195 ? 8.456 -0.675 -69.842 1.00 60.72 195 ASN A N 1
ATOM 1607 C CA . ASN A 1 195 ? 8.996 -0.930 -68.503 1.00 60.72 195 ASN A CA 1
ATOM 1608 C C . ASN A 1 195 ? 8.228 -0.213 -67.371 1.00 60.72 195 ASN A C 1
ATOM 1610 O O . ASN A 1 195 ? 8.408 -0.558 -66.205 1.00 60.72 195 ASN A O 1
ATOM 1614 N N . ARG A 1 196 ? 7.386 0.789 -67.675 1.00 60.66 196 ARG A N 1
ATOM 1615 C CA . ARG A 1 196 ? 6.608 1.543 -66.670 1.00 60.66 196 ARG A CA 1
ATOM 1616 C C . ARG A 1 196 ? 5.278 0.869 -66.348 1.00 60.66 196 ARG A C 1
ATOM 1618 O O . ARG A 1 196 ? 4.842 0.917 -65.201 1.00 60.66 196 ARG A O 1
ATOM 1625 N N . THR A 1 197 ? 4.638 0.267 -67.348 1.00 62.94 197 THR A N 1
ATOM 1626 C CA . THR A 1 197 ? 3.338 -0.415 -67.208 1.00 62.94 197 THR A CA 1
ATOM 1627 C C . THR A 1 197 ? 3.462 -1.939 -67.158 1.00 62.94 197 THR A C 1
ATOM 1629 O O . THR A 1 197 ? 2.495 -2.610 -66.805 1.00 62.94 197 THR A O 1
ATOM 1632 N N . ASN A 1 198 ? 4.652 -2.482 -67.449 1.00 69.69 198 ASN A N 1
ATOM 1633 C CA . ASN A 1 198 ? 4.961 -3.913 -67.528 1.00 69.69 198 ASN A CA 1
ATOM 1634 C C . ASN A 1 198 ? 4.074 -4.671 -68.539 1.00 69.69 198 ASN A C 1
ATOM 1636 O O . ASN A 1 198 ? 3.756 -5.846 -68.350 1.00 69.69 198 ASN A O 1
ATOM 1640 N N . LEU A 1 199 ? 3.637 -3.977 -69.597 1.00 69.19 199 LEU A N 1
ATOM 1641 C CA . LEU A 1 199 ? 2.826 -4.528 -70.679 1.00 69.19 199 LEU A CA 1
ATOM 1642 C C . LEU A 1 199 ? 3.685 -4.721 -71.931 1.00 69.19 199 LEU A C 1
ATOM 1644 O O . LEU A 1 199 ? 4.409 -3.817 -72.350 1.00 69.19 199 LEU A O 1
ATOM 1648 N N . ILE A 1 200 ? 3.561 -5.901 -72.540 1.00 73.12 200 ILE A N 1
ATOM 1649 C CA . ILE A 1 200 ? 4.207 -6.242 -73.808 1.00 73.12 200 ILE A CA 1
ATOM 1650 C C . ILE A 1 200 ? 3.149 -6.148 -74.905 1.00 73.12 200 ILE A C 1
ATOM 1652 O O . ILE A 1 200 ? 2.165 -6.889 -74.891 1.00 73.12 200 ILE A O 1
ATOM 1656 N N . THR A 1 201 ? 3.346 -5.236 -75.851 1.00 72.75 201 THR A N 1
ATOM 1657 C CA . THR A 1 201 ? 2.489 -5.091 -77.033 1.00 72.75 201 THR A CA 1
ATOM 1658 C C . THR A 1 201 ? 3.235 -5.581 -78.268 1.00 72.75 201 THR A C 1
ATOM 1660 O O . THR A 1 201 ? 4.453 -5.452 -78.367 1.00 72.75 201 THR A O 1
ATOM 1663 N N . THR A 1 202 ? 2.520 -6.210 -79.201 1.00 73.19 202 THR A N 1
ATOM 1664 C CA . THR A 1 202 ? 3.111 -6.726 -80.445 1.00 73.19 202 THR A CA 1
ATOM 1665 C C . THR A 1 202 ? 2.407 -6.089 -81.632 1.00 73.19 202 THR A C 1
ATOM 1667 O O . THR A 1 202 ? 1.177 -6.082 -81.693 1.00 73.19 202 THR A O 1
ATOM 1670 N N . LEU A 1 203 ? 3.186 -5.527 -82.550 1.00 73.62 203 LEU A N 1
ATOM 1671 C CA . LEU A 1 203 ? 2.732 -4.913 -83.788 1.00 73.62 203 LEU A CA 1
ATOM 1672 C C . LEU A 1 203 ? 3.219 -5.771 -84.957 1.00 73.62 203 LEU A C 1
ATOM 1674 O O . LEU A 1 203 ? 4.421 -5.956 -85.133 1.00 73.62 203 LEU A O 1
ATOM 1678 N N . ASN A 1 204 ? 2.288 -6.298 -85.749 1.00 70.12 204 ASN A N 1
ATOM 1679 C CA . ASN A 1 204 ? 2.613 -7.042 -86.963 1.00 70.12 204 ASN A CA 1
ATOM 1680 C C . ASN A 1 204 ? 2.791 -6.052 -88.133 1.00 70.12 204 ASN A C 1
ATOM 1682 O O . ASN A 1 204 ? 1.916 -5.222 -88.381 1.00 70.12 204 ASN A O 1
ATOM 1686 N N . ILE A 1 205 ? 3.935 -6.139 -88.813 1.00 66.00 205 ILE A N 1
ATOM 1687 C CA . ILE A 1 205 ? 4.358 -5.297 -89.942 1.00 66.00 205 ILE A CA 1
ATOM 1688 C C . ILE A 1 205 ? 4.440 -6.169 -91.215 1.00 66.00 205 ILE A C 1
ATOM 1690 O O . ILE A 1 205 ? 5.376 -6.090 -92.004 1.00 66.00 205 ILE A O 1
ATOM 1694 N N . ASP A 1 206 ? 3.475 -7.068 -91.413 1.00 59.16 206 ASP A N 1
ATOM 1695 C CA . ASP A 1 206 ? 3.366 -7.883 -92.623 1.00 59.16 206 ASP A CA 1
ATOM 1696 C C . ASP A 1 206 ? 3.015 -7.009 -93.845 1.00 59.16 206 ASP A C 1
ATOM 1698 O O . ASP A 1 206 ? 1.888 -6.537 -93.987 1.00 59.16 206 ASP A O 1
ATOM 1702 N N . GLU A 1 207 ? 3.939 -6.884 -94.807 1.00 55.94 207 GLU A N 1
ATOM 1703 C CA . GLU A 1 207 ? 3.742 -6.181 -96.098 1.00 55.94 207 GLU A CA 1
ATOM 1704 C C . GLU A 1 207 ? 2.615 -6.754 -96.987 1.00 55.94 207 GLU A C 1
ATOM 1706 O O . GLU A 1 207 ? 2.341 -6.234 -98.069 1.00 55.94 207 GLU A O 1
ATOM 1711 N N . THR A 1 208 ? 1.952 -7.839 -96.578 1.00 54.47 208 THR A N 1
ATOM 1712 C CA . THR A 1 208 ? 0.846 -8.427 -97.357 1.00 54.47 208 THR A CA 1
ATOM 1713 C C . THR A 1 208 ? -0.449 -7.618 -97.272 1.00 54.47 208 THR A C 1
ATOM 1715 O O . THR A 1 208 ? -1.297 -7.748 -98.152 1.00 54.47 208 THR A O 1
ATOM 1718 N N . ASP A 1 209 ? -0.567 -6.726 -96.283 1.00 52.72 209 ASP A N 1
ATOM 1719 C CA . ASP A 1 209 ? -1.687 -5.802 -96.126 1.00 52.72 209 ASP A CA 1
ATOM 1720 C C . ASP A 1 209 ? -1.130 -4.375 -96.014 1.00 52.72 209 ASP A C 1
ATOM 1722 O O . ASP A 1 209 ? -0.643 -3.952 -94.970 1.00 52.72 209 ASP A O 1
ATOM 1726 N N . ASN A 1 210 ? -1.202 -3.622 -97.112 1.00 56.00 210 ASN A N 1
ATOM 1727 C CA . ASN A 1 210 ? -0.662 -2.268 -97.306 1.00 56.00 210 ASN A CA 1
ATOM 1728 C C . ASN A 1 210 ? -1.371 -1.181 -96.445 1.00 56.00 210 ASN A C 1
ATOM 1730 O O . ASN A 1 210 ? -1.776 -0.137 -96.955 1.00 56.00 210 ASN A O 1
ATOM 1734 N N . LYS A 1 211 ? -1.642 -1.451 -95.160 1.00 59.91 211 LYS A N 1
ATOM 1735 C CA . LYS A 1 211 ? -2.615 -0.720 -94.326 1.00 59.91 211 LYS A CA 1
ATOM 1736 C C . LYS A 1 211 ? -2.011 0.125 -93.206 1.00 59.91 211 LYS A C 1
ATOM 1738 O O . LYS A 1 211 ? -2.737 0.940 -92.641 1.00 59.91 211 LYS A O 1
ATOM 1743 N N . LEU A 1 212 ? -0.728 -0.018 -92.881 1.00 67.06 212 LEU A N 1
ATOM 1744 C CA . LEU A 1 212 ? -0.099 0.764 -91.814 1.00 67.06 212 LEU A CA 1
ATOM 1745 C C . LEU A 1 212 ? 0.885 1.764 -92.424 1.00 67.06 212 LEU A C 1
ATOM 1747 O O . LEU A 1 212 ? 1.931 1.389 -92.934 1.00 67.06 212 LEU A O 1
ATOM 1751 N N . SER A 1 213 ? 0.520 3.047 -92.396 1.00 75.56 213 SER A N 1
ATOM 1752 C CA . SER A 1 213 ? 1.426 4.136 -92.774 1.00 75.56 213 SER A CA 1
ATOM 1753 C C . SER A 1 213 ? 2.556 4.258 -91.750 1.00 75.56 213 SER A C 1
ATOM 1755 O O . SER A 1 213 ? 2.301 4.126 -90.552 1.00 75.56 213 SER A O 1
ATOM 1757 N N . ASP A 1 214 ? 3.763 4.618 -92.193 1.00 71.81 214 ASP A N 1
ATOM 1758 C CA . ASP A 1 214 ? 4.902 4.934 -91.315 1.00 71.81 214 ASP A CA 1
ATOM 1759 C C . ASP A 1 214 ? 4.528 5.926 -90.199 1.00 71.81 214 ASP A C 1
ATOM 1761 O O . ASP A 1 214 ? 4.994 5.813 -89.065 1.00 71.81 214 ASP A O 1
ATOM 1765 N N . TYR A 1 215 ? 3.618 6.864 -90.492 1.00 76.12 215 TYR A N 1
ATOM 1766 C CA . TYR A 1 215 ? 3.090 7.812 -89.512 1.00 76.12 215 TYR A CA 1
ATOM 1767 C C . TYR A 1 215 ? 2.307 7.122 -88.385 1.00 76.12 215 TYR A C 1
ATOM 1769 O O . TYR A 1 215 ? 2.468 7.453 -87.211 1.00 76.12 215 TYR A O 1
ATOM 1777 N N . PHE A 1 216 ? 1.477 6.135 -88.730 1.00 76.88 216 PHE A N 1
ATOM 1778 C CA . PHE A 1 216 ? 0.718 5.364 -87.749 1.00 76.88 216 PHE A CA 1
ATOM 1779 C C . PHE A 1 216 ? 1.645 4.500 -86.891 1.00 76.88 216 PHE A C 1
ATOM 1781 O O . PHE A 1 216 ? 1.498 4.479 -85.673 1.00 76.88 216 PHE A O 1
ATOM 1788 N N . ILE A 1 217 ? 2.627 3.838 -87.512 1.00 75.25 217 ILE A N 1
ATOM 1789 C CA . ILE A 1 217 ? 3.613 3.009 -86.805 1.00 75.25 217 ILE A CA 1
ATOM 1790 C C . ILE A 1 217 ? 4.407 3.864 -85.811 1.00 75.25 217 ILE A C 1
ATOM 1792 O O . ILE A 1 217 ? 4.572 3.472 -84.657 1.00 75.25 217 ILE A O 1
ATOM 1796 N N . SER A 1 218 ? 4.848 5.057 -86.220 1.00 76.56 218 SER A N 1
ATOM 1797 C CA . SER A 1 218 ? 5.600 5.956 -85.343 1.00 76.56 218 SER A CA 1
ATOM 1798 C C . SER A 1 218 ? 4.769 6.448 -84.156 1.00 76.56 218 SER A C 1
ATOM 1800 O O . SER A 1 218 ? 5.250 6.374 -83.027 1.00 76.56 218 SER A O 1
ATOM 1802 N N . ASN A 1 219 ? 3.528 6.895 -84.374 1.00 77.62 219 ASN A N 1
ATOM 1803 C CA . ASN A 1 219 ? 2.663 7.326 -83.271 1.00 77.62 219 ASN A CA 1
ATOM 1804 C C . ASN A 1 219 ? 2.339 6.170 -82.319 1.00 77.62 219 ASN A C 1
ATOM 1806 O O . ASN A 1 219 ? 2.440 6.329 -81.108 1.00 77.62 219 ASN A O 1
ATOM 1810 N N . TYR A 1 220 ? 2.032 4.988 -82.860 1.00 76.75 220 TYR A N 1
ATOM 1811 C CA . TYR A 1 220 ? 1.758 3.800 -82.054 1.00 76.75 220 TYR A CA 1
ATOM 1812 C C . TYR A 1 220 ? 2.954 3.408 -81.176 1.00 76.75 220 TYR A C 1
ATOM 1814 O O . TYR A 1 220 ? 2.773 2.987 -80.036 1.00 76.75 220 TYR A O 1
ATOM 1822 N N . LEU A 1 221 ? 4.179 3.565 -81.684 1.00 75.12 221 LEU A N 1
ATOM 1823 C CA . LEU A 1 221 ? 5.390 3.334 -80.901 1.00 75.12 221 LEU A CA 1
ATOM 1824 C C . LEU A 1 221 ? 5.528 4.344 -79.761 1.00 75.12 221 LEU A C 1
ATOM 1826 O O . LEU A 1 221 ? 5.783 3.940 -78.632 1.00 75.12 221 LEU A O 1
ATOM 1830 N N . TRP A 1 222 ? 5.331 5.634 -80.033 1.00 77.06 222 TRP A N 1
ATOM 1831 C CA . TRP A 1 222 ? 5.444 6.676 -79.009 1.00 77.06 222 TRP A CA 1
ATOM 1832 C C . TRP A 1 222 ? 4.368 6.591 -77.925 1.00 77.06 222 TRP A C 1
ATOM 1834 O O . TRP A 1 222 ? 4.672 6.870 -76.769 1.00 77.06 222 TRP A O 1
ATOM 1844 N N . ASP A 1 223 ? 3.152 6.170 -78.269 1.00 75.38 223 ASP A N 1
ATOM 1845 C CA . ASP A 1 223 ? 2.060 6.018 -77.302 1.00 75.38 223 ASP A CA 1
ATOM 1846 C C . ASP A 1 223 ? 2.261 4.815 -76.358 1.00 75.38 223 ASP A C 1
ATOM 1848 O O . ASP A 1 223 ? 1.722 4.807 -75.251 1.00 75.38 223 ASP A O 1
ATOM 1852 N N . ASN A 1 224 ? 3.024 3.796 -76.781 1.00 67.62 224 ASN A N 1
ATOM 1853 C CA . ASN A 1 224 ? 3.194 2.536 -76.043 1.00 67.62 224 ASN A CA 1
ATOM 1854 C C . ASN A 1 224 ? 4.577 2.350 -75.387 1.00 67.62 224 ASN A C 1
ATOM 1856 O O . ASN A 1 224 ? 4.764 1.353 -74.685 1.00 67.62 224 ASN A O 1
ATOM 1860 N N . LEU A 1 225 ? 5.525 3.277 -75.568 1.00 66.31 225 LEU A N 1
ATOM 1861 C CA . LEU A 1 225 ? 6.829 3.322 -74.875 1.00 66.31 225 LEU A CA 1
ATOM 1862 C C . LEU A 1 225 ? 6.721 3.876 -73.442 1.00 66.31 225 LEU A C 1
ATOM 1864 O O . LEU A 1 225 ? 7.432 3.358 -72.552 1.00 66.31 225 LEU A O 1
#

Organism: NCBI:txid43959

Secondary structure (DSSP, 8-state):
--TTHHHHHHHHHHT--HHHHHHHHHHHHHHHHHHHHHHHHHHHHHHHHHHHHHHHHHHHHHHHHHHHH-HHHHHHHHHHHHHHHHHHHHHHHHHHHHHHHHHHHHHHHHHHHHHHHHHHHHHHHHHHHH---HHHHHHHHHHHTTEEEE---------------------TTTHHHHHHHGGG----EEEEEETTTTEEEEEE--TTSTT--HHHHHHHHHHH-

pLDDT: mean 76.2, std 19.83, range [28.56, 97.94]

InterPro domains:
  IPR013252 Kinetochore-Ndc80 subunit Spc24 [PF08286] (82-224)
  IPR013252 Kinetochore-Ndc80 subunit Spc24 [PTHR22142] (2-224)
  IPR038066 Spc24, Fungi, globular domain superfamily [G3DSA:3.30.160.430] (133-225)
  IPR038066 Spc24, Fungi, globular domain superfamily [SSF143026] (133-225)

Sequence (225 aa):
MLENLSSLLKSTIQNFEIEPDIQIISQINKKISNLQRLRYEKIQQQEQELEKLVNEYELKLNGIQSLELSQERKKILEEINELNNLKFKLARNYLELENEINDLGLQFKKKTQELVDLQNLNILNNELNANPDSNVLKLKIYKNFGLLIETKFKSTTKTNHDNGVKDLTNDSSFLDKINEDYNNEKIHNLVINNNRTNLITTLNIDETDNKLSDYFISNYLWDNL

Radius of gyration: 62.79 Å; chains: 1; bounding box: 118×55×160 Å